Protein AF-A0A975HMM5-F1 (afdb_monomer)

Secondary structure (DSSP, 8-state):
------------------------HHHHHHHHHHHHHHHHHHHHHHHHHHHHHHHHHHHHHHHHHHHHHHHHHHHHHHHHHHHHHHHHHHHHHHHHHHHHHHHHHHHHHHHHHHHHTT----SSHHHHHHHHHHHHHHHHHHHS-B-EEEEEE-TTS-EEEEEEEE-SS-EEEEETTEEEEEEEETTEEEEEEEPPHHHHGGGTT-SEEEEE--TTSTTHHHHHHHTTTS------------TT----EEEEE-B-----------

Solvent-accessible surface area (backbone atoms only — not comparable to full-atom values): 16152 Å² total; per-residue (Å²): 144,80,84,88,80,87,77,83,89,91,87,89,87,84,88,82,80,92,71,91,71,92,62,65,62,70,61,55,52,54,50,50,53,51,52,51,52,51,51,52,52,52,49,52,52,52,54,50,50,52,51,51,50,52,51,53,50,51,52,52,51,53,53,51,51,52,51,50,50,54,51,49,54,53,50,52,52,52,48,50,54,51,50,51,50,52,52,52,49,55,50,51,53,51,50,52,51,52,52,51,51,50,52,52,49,52,54,50,51,52,56,49,51,32,58,76,70,68,47,93,54,62,96,46,68,68,52,37,52,54,54,48,52,53,52,53,51,52,53,54,46,68,71,51,30,50,66,41,83,43,67,28,28,41,81,86,69,49,78,43,83,26,33,36,34,63,68,78,96,49,34,34,34,39,47,99,81,44,28,26,41,36,47,82,53,96,94,38,37,32,47,76,43,77,47,54,75,79,66,21,52,44,68,73,76,48,56,57,29,77,49,80,52,51,85,89,46,71,63,51,64,65,53,55,66,72,51,77,84,64,82,81,88,85,77,98,77,90,86,83,88,71,100,76,76,72,77,44,75,44,79,43,59,40,56,72,83,82,80,79,78,80,79,80,85,128

Structure (mmCIF, N/CA/C/O backbone):
data_AF-A0A975HMM5-F1
#
_entry.id   AF-A0A975HMM5-F1
#
loop_
_atom_site.group_PDB
_atom_site.id
_atom_site.type_symbol
_atom_site.label_atom_id
_atom_site.label_alt_id
_atom_site.label_comp_id
_atom_site.label_asym_id
_atom_site.label_entity_id
_atom_site.label_seq_id
_atom_site.pdbx_PDB_ins_code
_atom_site.Cartn_x
_atom_site.Cartn_y
_atom_site.Cartn_z
_atom_site.occupancy
_atom_site.B_iso_or_equiv
_atom_site.auth_seq_id
_atom_site.auth_comp_id
_atom_site.auth_asym_id
_atom_site.auth_atom_id
_atom_site.pdbx_PDB_model_num
ATOM 1 N N . MET A 1 1 ? -13.437 17.498 54.534 1.00 43.22 1 MET A N 1
ATOM 2 C CA . MET A 1 1 ? -13.457 18.215 55.828 1.00 43.22 1 MET A CA 1
ATOM 3 C C . MET A 1 1 ? -14.899 18.555 56.173 1.00 43.22 1 MET A C 1
ATOM 5 O O . MET A 1 1 ? -15.430 19.506 55.623 1.00 43.22 1 MET A O 1
ATOM 9 N N . VAL A 1 2 ? -15.540 17.765 57.035 1.00 33.84 2 VAL A N 1
ATOM 10 C CA . VAL A 1 2 ? -16.830 18.103 57.657 1.00 33.84 2 VAL A CA 1
ATOM 11 C C . VAL A 1 2 ? -16.694 17.734 59.133 1.00 33.84 2 VAL A C 1
ATOM 13 O O . VAL A 1 2 ? -16.329 16.608 59.459 1.00 33.84 2 VAL A O 1
ATOM 16 N N . LYS A 1 3 ? -16.849 18.737 60.002 1.00 35.97 3 LYS A N 1
ATOM 17 C CA . LYS A 1 3 ? -16.630 18.672 61.451 1.00 35.97 3 LYS A CA 1
ATOM 18 C C . LYS A 1 3 ? -17.749 17.863 62.119 1.00 35.97 3 LYS A C 1
ATOM 20 O O . LYS A 1 3 ? -18.913 18.225 61.981 1.00 35.97 3 LYS A O 1
ATOM 25 N N . LEU A 1 4 ? -17.393 16.828 62.885 1.00 34.94 4 LEU A N 1
ATOM 26 C CA . LEU A 1 4 ? -18.257 16.280 63.934 1.00 34.94 4 LEU A CA 1
ATOM 27 C C . LEU A 1 4 ? -18.300 17.288 65.090 1.00 34.94 4 LEU A C 1
ATOM 29 O O . LEU A 1 4 ? -17.267 17.595 65.680 1.00 34.94 4 LEU A O 1
ATOM 33 N N . SER A 1 5 ? -19.489 17.789 65.412 1.00 37.59 5 SER A N 1
ATOM 34 C CA . SER A 1 5 ? -19.758 18.541 66.636 1.00 37.59 5 SER A CA 1
ATOM 35 C C . SER A 1 5 ? -20.668 17.673 67.504 1.00 37.59 5 SER A C 1
ATOM 37 O O . SER A 1 5 ? -21.849 17.514 67.210 1.00 37.59 5 SER A O 1
ATOM 39 N N . PHE A 1 6 ? -20.083 17.031 68.516 1.00 38.97 6 PHE A N 1
ATOM 40 C CA . PHE A 1 6 ? -20.812 16.365 69.593 1.00 38.97 6 PHE A CA 1
ATOM 41 C C . PHE A 1 6 ? -21.098 17.413 70.670 1.00 38.97 6 PHE A C 1
ATOM 43 O O . PHE A 1 6 ? -20.168 17.942 71.274 1.00 38.97 6 PHE A O 1
ATOM 50 N N . ALA A 1 7 ? -22.375 17.701 70.907 1.00 36.97 7 ALA A N 1
ATOM 51 C CA . ALA A 1 7 ? -22.832 18.468 72.055 1.00 36.97 7 ALA A CA 1
ATOM 52 C C . ALA A 1 7 ? -23.503 17.509 73.054 1.00 36.97 7 ALA A C 1
ATOM 54 O O . ALA A 1 7 ? -24.629 17.068 72.845 1.00 36.97 7 ALA A O 1
ATOM 55 N N . LEU A 1 8 ? -22.784 17.182 74.132 1.00 40.56 8 LEU A N 1
ATOM 56 C CA . LEU A 1 8 ? -23.378 17.063 75.471 1.00 40.56 8 LEU A CA 1
ATOM 57 C C . LEU A 1 8 ? -23.790 18.488 75.892 1.00 40.56 8 LEU A C 1
ATOM 59 O O . LEU A 1 8 ? -23.028 19.408 75.581 1.00 40.56 8 LEU A O 1
ATOM 63 N N . PRO A 1 9 ? -24.915 18.719 76.598 1.00 50.16 9 PRO A N 1
ATOM 64 C CA . PRO A 1 9 ? -25.110 18.162 77.941 1.00 50.16 9 PRO A CA 1
ATOM 65 C C . PRO A 1 9 ? -26.585 17.862 78.293 1.00 50.16 9 PRO A C 1
ATOM 67 O O . PRO A 1 9 ? -27.492 18.192 77.545 1.00 50.16 9 PRO A O 1
ATOM 70 N N . VAL A 1 10 ? -26.814 17.233 79.448 1.00 38.97 10 VAL A N 1
ATOM 71 C CA . VAL A 1 10 ? -27.840 17.551 80.471 1.00 38.97 10 VAL A CA 1
ATOM 72 C C . VAL A 1 10 ? -27.977 16.298 81.332 1.00 38.97 10 VAL A C 1
ATOM 74 O O . VAL A 1 10 ? -28.707 15.362 81.025 1.00 38.97 10 VAL A O 1
ATOM 77 N N . LEU A 1 11 ? -27.216 16.273 82.420 1.00 41.81 11 LEU A N 1
ATOM 78 C CA . LEU A 1 11 ? -27.423 15.360 83.531 1.00 41.81 11 LEU A CA 1
ATOM 79 C C . LEU A 1 11 ? -27.090 16.162 84.779 1.00 41.81 11 LEU A C 1
ATOM 81 O O . LEU A 1 11 ? -25.918 16.419 85.024 1.00 41.81 11 LEU A O 1
ATOM 85 N N . LEU A 1 12 ? -28.127 16.638 85.474 1.00 44.34 12 LEU A N 1
ATOM 86 C CA . LEU A 1 12 ? -28.151 16.986 86.900 1.00 44.34 12 LEU A CA 1
ATOM 87 C C . LEU A 1 12 ? -29.467 17.703 87.221 1.00 44.34 12 LEU A C 1
ATOM 89 O O . LEU A 1 12 ? -29.625 18.869 86.876 1.00 44.34 12 LEU A O 1
ATOM 93 N N . ALA A 1 13 ? -30.382 16.983 87.875 1.00 40.62 13 ALA A N 1
ATOM 94 C CA . ALA A 1 13 ? -31.247 17.448 88.968 1.00 40.62 13 ALA A CA 1
ATOM 95 C C . ALA A 1 13 ? -32.521 16.594 89.025 1.00 40.62 13 ALA A C 1
ATOM 97 O O . ALA A 1 13 ? -33.467 16.854 88.292 1.00 40.62 13 ALA A O 1
ATOM 98 N N . PHE A 1 14 ? -32.554 15.611 89.926 1.00 41.66 14 PHE A N 1
ATOM 99 C CA . PHE A 1 14 ? -33.716 15.423 90.798 1.00 41.66 14 PHE A CA 1
ATOM 100 C C . PHE A 1 14 ? -33.325 14.523 91.977 1.00 41.66 14 PHE A C 1
ATOM 102 O O . PHE A 1 14 ? -33.371 13.298 91.900 1.00 41.66 14 PHE A O 1
ATOM 109 N N . SER A 1 15 ? -32.881 15.146 93.070 1.00 43.94 15 SER A N 1
ATOM 110 C CA . SER A 1 15 ? -33.066 14.576 94.401 1.00 43.94 15 SER A CA 1
ATOM 111 C C . SER A 1 15 ? -34.421 15.067 94.906 1.00 43.94 15 SER A C 1
ATOM 113 O O . SER A 1 15 ? -34.722 16.257 94.829 1.00 43.94 15 SER A O 1
ATOM 115 N N . GLY A 1 16 ? -35.259 14.157 95.394 1.00 46.44 16 GLY A N 1
ATOM 116 C CA . GLY A 1 16 ? -36.519 14.545 96.013 1.00 46.44 16 GLY A CA 1
ATOM 117 C C . GLY A 1 16 ? -37.545 13.426 96.078 1.00 46.44 16 GLY A C 1
ATOM 118 O O . GLY A 1 16 ? -38.112 13.050 95.061 1.00 46.44 16 GLY A O 1
ATOM 119 N N . VAL A 1 17 ? -37.842 13.028 97.318 1.00 46.06 17 VAL A N 1
ATOM 120 C CA . VAL A 1 17 ? -39.051 12.324 97.780 1.00 46.06 17 VAL A CA 1
ATOM 121 C C . VAL A 1 17 ? -39.044 10.794 97.631 1.00 46.06 17 VAL A C 1
ATOM 123 O O . VAL A 1 17 ? -39.614 10.220 96.711 1.00 46.06 17 VAL A O 1
ATOM 126 N N . PHE A 1 18 ? -38.489 10.121 98.648 1.00 46.44 18 PHE A N 1
ATOM 127 C CA . PHE A 1 18 ? -38.961 8.796 99.059 1.00 46.44 18 PHE A CA 1
ATOM 128 C C . PHE A 1 18 ? -40.245 8.986 99.875 1.00 46.44 18 PHE A C 1
ATOM 130 O O . PHE A 1 18 ? -40.199 9.185 101.087 1.00 46.44 18 PHE A O 1
ATOM 137 N N . ALA A 1 19 ? -41.390 8.972 99.195 1.00 43.09 19 ALA A N 1
ATOM 138 C CA . ALA A 1 19 ? -42.670 8.693 99.826 1.00 43.09 19 ALA A CA 1
ATOM 139 C C . ALA A 1 19 ? -42.925 7.192 99.673 1.00 43.09 19 ALA A C 1
ATOM 141 O O . ALA A 1 19 ? -42.920 6.659 98.564 1.00 43.09 19 ALA A O 1
ATOM 142 N N . SER A 1 20 ? -43.095 6.516 100.804 1.00 44.78 20 SER A N 1
ATOM 143 C CA . SER A 1 20 ? -43.536 5.131 100.912 1.00 44.78 20 SER A CA 1
ATOM 144 C C . SER A 1 20 ? -44.854 4.944 100.161 1.00 44.78 20 SER A C 1
ATOM 146 O O . SER A 1 20 ? -45.914 5.357 100.631 1.00 44.78 20 SER A O 1
ATOM 148 N N . LEU A 1 21 ? -44.770 4.331 98.985 1.00 45.97 21 LEU A N 1
ATOM 149 C CA . LEU A 1 21 ? -45.899 3.704 98.328 1.00 45.97 21 LEU A CA 1
ATOM 150 C C . LEU A 1 21 ? -45.854 2.227 98.724 1.00 45.97 21 LEU A C 1
ATOM 152 O O . LEU A 1 21 ? -44.987 1.493 98.251 1.00 45.97 21 LEU A O 1
ATOM 156 N N . ASP A 1 22 ? -46.791 1.794 99.567 1.00 48.56 22 ASP A N 1
ATOM 157 C CA . ASP A 1 22 ? -47.212 0.393 99.587 1.00 48.56 22 ASP A CA 1
ATOM 158 C C . ASP A 1 22 ? -47.890 0.110 98.243 1.00 48.56 22 ASP A C 1
ATOM 160 O O . ASP A 1 22 ? -49.105 0.203 98.063 1.00 48.56 22 ASP A O 1
ATOM 164 N N . VAL A 1 23 ? -47.051 -0.140 97.242 1.00 52.34 23 VAL A N 1
ATOM 165 C CA . VAL A 1 23 ? -47.458 -0.655 95.947 1.00 52.34 23 VAL A CA 1
ATOM 166 C C . VAL A 1 23 ? -47.652 -2.149 96.125 1.00 52.34 23 VAL A C 1
ATOM 168 O O . VAL A 1 23 ? -46.771 -2.837 96.634 1.00 52.34 23 VAL A O 1
ATOM 171 N N . ASN A 1 24 ? -48.792 -2.666 95.673 1.00 55.88 24 ASN A N 1
ATOM 172 C CA . ASN A 1 24 ? -49.001 -4.093 95.446 1.00 55.88 24 ASN A CA 1
ATOM 173 C C . ASN A 1 24 ? -47.864 -4.632 94.550 1.00 55.88 24 ASN A C 1
ATOM 175 O O . ASN A 1 24 ? -47.980 -4.597 93.321 1.00 55.88 24 ASN A O 1
ATOM 179 N N . ALA A 1 25 ? -46.771 -5.111 95.154 1.00 56.62 25 ALA A N 1
ATOM 180 C CA . ALA A 1 25 ? -45.535 -5.510 94.472 1.00 56.62 25 ALA A CA 1
ATOM 181 C C . ALA A 1 25 ? -45.785 -6.568 93.383 1.00 56.62 25 ALA A C 1
ATOM 183 O O . ALA A 1 25 ? -45.185 -6.523 92.310 1.00 56.62 25 ALA A O 1
ATOM 184 N N . ALA A 1 26 ? -46.776 -7.435 93.608 1.00 61.97 26 ALA A N 1
ATOM 185 C CA . ALA A 1 26 ? -47.223 -8.438 92.647 1.00 61.97 26 ALA A CA 1
ATOM 186 C C . ALA A 1 26 ? -47.834 -7.831 91.365 1.00 61.97 26 ALA A C 1
ATOM 188 O O . ALA A 1 26 ? -47.622 -8.341 90.269 1.00 61.97 26 ALA A O 1
ATOM 189 N N . SER A 1 27 ? -48.567 -6.714 91.462 1.00 66.50 27 SER A N 1
ATOM 190 C CA . SER A 1 27 ? -49.206 -6.083 90.292 1.00 66.50 27 SER A CA 1
ATOM 191 C C . SER A 1 27 ? -48.201 -5.362 89.387 1.00 66.50 27 SER A C 1
ATOM 193 O O . SER A 1 27 ? -48.333 -5.378 88.161 1.00 66.50 27 SER A O 1
ATOM 195 N N . THR A 1 28 ? -47.157 -4.781 89.982 1.00 75.25 28 THR A N 1
ATOM 196 C CA . THR A 1 28 ? -46.069 -4.121 89.255 1.00 75.25 28 THR A CA 1
ATOM 197 C C . THR A 1 28 ? -45.135 -5.109 88.571 1.00 75.25 28 THR A C 1
ATOM 199 O O . THR A 1 28 ? -44.732 -4.864 87.436 1.00 75.25 28 THR A O 1
ATOM 202 N N . GLU A 1 29 ? -44.844 -6.250 89.202 1.00 79.50 29 GLU A N 1
ATOM 203 C CA . GLU A 1 29 ? -44.059 -7.322 88.579 1.00 79.50 29 GLU A CA 1
ATOM 204 C C . GLU A 1 29 ? -44.772 -7.910 87.355 1.00 79.50 29 GLU A C 1
ATOM 206 O O . GLU A 1 29 ? -44.166 -8.033 86.288 1.00 79.50 29 GLU A O 1
ATOM 211 N N . GLN A 1 30 ? -46.077 -8.189 87.455 1.00 83.38 30 GLN A N 1
ATOM 212 C CA . GLN A 1 30 ? -46.863 -8.672 86.314 1.00 83.38 30 GLN A CA 1
ATOM 213 C C . GLN A 1 30 ? -46.898 -7.661 85.152 1.00 83.38 30 GLN A C 1
ATOM 215 O O . GLN A 1 30 ? -46.826 -8.056 83.986 1.00 83.38 30 GLN A O 1
ATOM 220 N N . SER A 1 31 ? -46.995 -6.359 85.450 1.00 85.12 31 SER A N 1
ATOM 221 C CA . SER A 1 31 ? -46.960 -5.298 84.433 1.00 85.12 31 SER A CA 1
ATOM 222 C C . SER A 1 31 ? -45.611 -5.246 83.712 1.00 85.12 31 SER A C 1
ATOM 224 O O . SER A 1 31 ? -45.575 -5.198 82.484 1.00 85.12 31 SER A O 1
ATOM 226 N N . LEU A 1 32 ? -44.505 -5.331 84.458 1.00 88.25 32 LEU A N 1
ATOM 227 C CA . LEU A 1 32 ? -43.146 -5.365 83.908 1.00 88.25 32 LEU A CA 1
ATOM 228 C C . LEU A 1 32 ? -42.920 -6.578 82.999 1.00 88.25 32 LEU A C 1
ATOM 230 O O . LEU A 1 32 ? -42.372 -6.434 81.907 1.00 88.25 32 LEU A O 1
ATOM 234 N N . ILE A 1 33 ? -43.381 -7.765 83.403 1.00 90.69 33 ILE A N 1
ATOM 235 C CA . ILE A 1 33 ? -43.284 -8.980 82.577 1.00 90.69 33 ILE A CA 1
ATOM 236 C C . ILE A 1 33 ? -44.075 -8.816 81.272 1.00 90.69 33 ILE A C 1
ATOM 238 O O . ILE A 1 33 ? -43.577 -9.171 80.200 1.00 90.69 33 ILE A O 1
ATOM 242 N N . ASN A 1 34 ? -45.274 -8.233 81.334 1.00 90.38 34 ASN A N 1
ATOM 243 C CA . ASN A 1 34 ? -46.084 -7.960 80.146 1.00 90.38 34 ASN A CA 1
ATOM 244 C C . ASN A 1 34 ? -45.422 -6.944 79.201 1.00 90.38 34 ASN A C 1
ATOM 246 O O . ASN A 1 34 ? -45.463 -7.128 77.982 1.00 90.38 34 ASN A O 1
ATOM 250 N N . ASP A 1 35 ? -44.781 -5.902 79.728 1.00 91.56 35 ASP A N 1
ATOM 251 C CA . ASP A 1 35 ? -44.057 -4.917 78.917 1.00 91.56 35 ASP A CA 1
ATOM 252 C C . ASP A 1 35 ? -42.794 -5.514 78.279 1.00 91.56 35 ASP A C 1
ATOM 254 O O . ASP A 1 35 ? -42.488 -5.247 77.110 1.00 91.56 35 ASP A O 1
ATOM 258 N N . ILE A 1 36 ? -42.097 -6.405 78.991 1.00 91.69 36 ILE A N 1
ATOM 259 C CA . ILE A 1 36 ? -40.983 -7.186 78.435 1.00 91.69 36 ILE A CA 1
ATOM 260 C C . ILE A 1 36 ? -41.482 -8.083 77.294 1.00 91.69 36 ILE A C 1
ATOM 262 O O . ILE A 1 36 ? -40.887 -8.096 76.218 1.00 91.69 36 ILE A O 1
ATOM 266 N N . GLN A 1 37 ? -42.600 -8.790 77.465 1.00 93.19 37 GLN A N 1
ATOM 267 C CA . GLN A 1 37 ? -43.153 -9.632 76.398 1.00 93.19 37 GLN A CA 1
ATOM 268 C C . GLN A 1 37 ? -43.604 -8.812 75.182 1.00 93.19 37 GLN A C 1
ATOM 270 O O . GLN A 1 37 ? -43.292 -9.171 74.044 1.00 93.19 37 GLN A O 1
ATOM 275 N N . LYS A 1 38 ? -44.283 -7.679 75.396 1.00 94.31 38 LYS A N 1
ATOM 276 C CA . LYS A 1 38 ? -44.688 -6.772 74.310 1.00 94.31 38 LYS A CA 1
ATOM 277 C C . LYS A 1 38 ? -43.486 -6.197 73.566 1.00 94.31 38 LYS A C 1
ATOM 279 O O . LYS A 1 38 ? -43.494 -6.167 72.336 1.00 94.31 38 LYS A O 1
ATOM 284 N N . SER A 1 39 ? -42.447 -5.767 74.279 1.00 94.00 39 SER A N 1
ATOM 285 C CA . SER A 1 39 ? -41.227 -5.239 73.656 1.00 94.00 39 SER A CA 1
ATOM 286 C C . SER A 1 39 ? -40.458 -6.316 72.885 1.00 94.00 39 SER A C 1
ATOM 288 O O . SER A 1 39 ? -39.991 -6.045 71.778 1.00 94.00 39 SER A O 1
ATOM 290 N N . GLN A 1 40 ? -40.410 -7.556 73.381 1.00 95.19 40 GLN A N 1
ATOM 291 C CA . GLN A 1 40 ? -39.843 -8.696 72.650 1.00 95.19 40 GLN A CA 1
ATOM 292 C C . GLN A 1 40 ? -40.616 -9.001 71.360 1.00 95.19 40 GLN A C 1
ATOM 294 O O . GLN A 1 40 ? -40.005 -9.189 70.306 1.00 95.19 40 GLN A O 1
ATOM 299 N N . GLN A 1 41 ? -41.950 -9.001 71.407 1.00 94.94 41 GLN A N 1
ATOM 300 C CA . GLN A 1 41 ? -42.786 -9.205 70.218 1.00 94.94 41 GLN A CA 1
ATOM 301 C C . GLN A 1 41 ? -42.629 -8.066 69.201 1.00 94.94 41 GLN A C 1
ATOM 303 O O . GLN A 1 41 ? -42.501 -8.320 68.000 1.00 94.94 41 GLN A O 1
ATOM 308 N N . ALA A 1 42 ? -42.588 -6.815 69.666 1.00 94.69 42 ALA A N 1
ATOM 309 C CA . ALA A 1 42 ? -42.350 -5.656 68.812 1.00 94.69 42 ALA A CA 1
ATOM 310 C C . ALA A 1 42 ? -40.968 -5.728 68.142 1.00 94.69 42 ALA A C 1
ATOM 312 O O . ALA A 1 42 ? -40.858 -5.505 66.937 1.00 94.69 42 ALA A O 1
ATOM 313 N N . LEU A 1 43 ? -39.925 -6.113 68.886 1.00 95.88 43 LEU A N 1
ATOM 314 C CA . LEU A 1 43 ? -38.584 -6.320 68.342 1.00 95.88 43 LEU A CA 1
ATOM 315 C C . LEU A 1 43 ? -38.573 -7.428 67.280 1.00 95.88 43 LEU A C 1
ATOM 317 O O . LEU A 1 43 ? -38.026 -7.228 66.194 1.00 95.88 43 LEU A O 1
ATOM 321 N N . ALA A 1 44 ? -39.206 -8.573 67.548 1.00 95.31 44 ALA A N 1
ATOM 322 C CA . ALA A 1 44 ? -39.297 -9.675 66.590 1.00 95.31 44 ALA A CA 1
ATOM 323 C C . ALA A 1 44 ? -39.958 -9.222 65.276 1.00 95.31 44 ALA A C 1
ATOM 325 O O . ALA A 1 44 ? -39.392 -9.421 64.200 1.00 95.31 44 ALA A O 1
ATOM 326 N N . LYS A 1 45 ? -41.083 -8.503 65.360 1.00 96.69 45 LYS A N 1
ATOM 327 C CA . LYS A 1 45 ? -41.787 -7.970 64.186 1.00 96.69 45 LYS A CA 1
ATOM 328 C C . LYS A 1 45 ? -40.929 -6.984 63.387 1.00 96.69 45 LYS A C 1
ATOM 330 O O . LYS A 1 45 ? -40.813 -7.121 62.170 1.00 96.69 45 LYS A O 1
ATOM 335 N N . THR A 1 46 ? -40.286 -6.028 64.056 1.00 95.81 46 THR A N 1
ATOM 336 C CA . THR A 1 46 ? -39.425 -5.037 63.390 1.00 95.81 46 THR A CA 1
ATOM 337 C C . THR A 1 46 ? -38.203 -5.702 62.757 1.00 95.81 46 THR A C 1
ATOM 339 O O . THR A 1 46 ? -37.836 -5.383 61.629 1.00 95.81 46 THR A O 1
ATOM 342 N N . THR A 1 47 ? -37.583 -6.678 63.429 1.00 95.31 47 THR A N 1
ATOM 343 C CA . THR A 1 47 ? -36.442 -7.412 62.854 1.00 95.31 47 THR A CA 1
ATOM 344 C C . THR A 1 47 ? -36.836 -8.231 61.627 1.00 95.31 47 THR A C 1
ATOM 346 O O . THR A 1 47 ? -36.058 -8.307 60.675 1.00 95.31 47 THR A O 1
ATOM 349 N N . GLU A 1 48 ? -38.036 -8.809 61.599 1.00 96.75 48 GLU A N 1
ATOM 350 C CA . GLU A 1 48 ? -38.548 -9.524 60.432 1.00 96.75 48 GLU A CA 1
ATOM 351 C C . GLU A 1 48 ? -38.854 -8.581 59.262 1.00 96.75 48 GLU A C 1
ATOM 353 O O . GLU A 1 48 ? -38.439 -8.860 58.134 1.00 96.75 48 GLU A O 1
ATOM 358 N N . GLN A 1 49 ? -39.467 -7.425 59.533 1.00 96.50 49 GLN A N 1
ATOM 359 C CA . GLN A 1 49 ? -39.681 -6.370 58.535 1.00 96.50 49 GLN A CA 1
ATOM 360 C C . GLN A 1 49 ? -38.354 -5.882 57.942 1.00 96.50 49 GLN A C 1
ATOM 362 O O . GLN A 1 49 ? -38.174 -5.918 56.724 1.00 96.50 49 GLN A O 1
ATOM 367 N N . ILE A 1 50 ? -37.370 -5.561 58.789 1.00 96.38 50 ILE A N 1
ATOM 368 C CA . ILE A 1 50 ? -36.024 -5.161 58.352 1.00 96.38 50 ILE A CA 1
ATOM 369 C C . ILE A 1 50 ? -35.375 -6.264 57.505 1.00 96.38 50 ILE A C 1
ATOM 371 O O . ILE A 1 50 ? -34.723 -5.981 56.497 1.00 96.38 50 ILE A O 1
ATOM 375 N N . ARG A 1 51 ? -35.531 -7.542 57.876 1.00 95.94 51 ARG A N 1
ATOM 376 C CA . ARG A 1 51 ? -35.009 -8.666 57.080 1.00 95.94 51 ARG A CA 1
ATOM 377 C C . ARG A 1 51 ? -35.6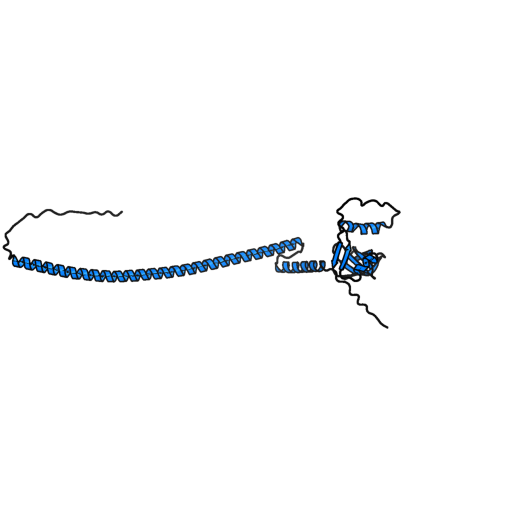85 -8.753 55.710 1.00 95.94 51 ARG A C 1
ATOM 379 O O . ARG A 1 51 ? -34.991 -9.013 54.726 1.00 95.94 51 ARG A O 1
ATOM 386 N N . ALA A 1 52 ? -36.998 -8.547 55.627 1.00 96.50 52 ALA A N 1
ATOM 387 C CA . ALA A 1 52 ? -37.737 -8.562 54.367 1.00 96.50 52 ALA A CA 1
ATOM 388 C C . ALA A 1 52 ? -37.312 -7.407 53.444 1.00 96.50 52 ALA A C 1
ATOM 390 O O . ALA A 1 52 ? -36.986 -7.649 52.278 1.00 96.50 52 ALA A O 1
ATOM 391 N N . GLU A 1 53 ? -37.213 -6.190 53.979 1.00 96.38 53 GLU A N 1
ATOM 392 C CA . GLU A 1 53 ? -36.743 -5.005 53.251 1.00 96.38 53 GLU A CA 1
ATOM 393 C C . GLU A 1 53 ? -35.309 -5.187 52.746 1.00 96.38 53 GLU A C 1
ATOM 395 O O . GLU A 1 53 ? -35.033 -4.976 51.564 1.00 96.38 53 GLU A O 1
ATOM 400 N N . ARG A 1 54 ? -34.397 -5.684 53.595 1.00 96.12 54 ARG A N 1
ATOM 401 C CA . ARG A 1 54 ? -33.013 -5.988 53.189 1.00 96.12 54 ARG A CA 1
ATOM 402 C C . ARG A 1 54 ? -32.953 -6.999 52.048 1.00 96.12 54 ARG A C 1
ATOM 404 O O . ARG A 1 54 ? -32.144 -6.838 51.137 1.00 96.12 54 ARG A O 1
ATOM 411 N N . ARG A 1 55 ? -33.808 -8.028 52.060 1.00 96.50 55 ARG A N 1
ATOM 412 C CA . ARG A 1 55 ? -33.885 -9.005 50.959 1.00 96.50 55 ARG A CA 1
ATOM 413 C C . ARG A 1 55 ? -34.407 -8.370 49.673 1.00 96.50 55 ARG A C 1
ATOM 415 O O . ARG A 1 55 ? -33.873 -8.665 48.606 1.00 96.50 55 ARG A O 1
ATOM 422 N N . GLN A 1 56 ? -35.432 -7.521 49.750 1.00 97.12 56 GLN A N 1
ATOM 423 C CA . GLN A 1 56 ? -35.966 -6.821 48.576 1.00 97.12 56 GLN A CA 1
ATOM 424 C C . GLN A 1 56 ? -34.935 -5.859 47.977 1.00 97.12 56 GLN A C 1
ATOM 426 O O . GLN A 1 56 ? -34.679 -5.918 46.774 1.00 97.12 56 GLN A O 1
ATOM 431 N N . LEU A 1 57 ? -34.276 -5.054 48.814 1.00 97.50 57 LEU A N 1
ATOM 432 C CA . LEU A 1 57 ? -33.192 -4.164 48.397 1.00 97.50 57 LEU A CA 1
ATOM 433 C C . LEU A 1 57 ? -32.019 -4.943 47.795 1.00 97.50 57 LEU A C 1
ATOM 435 O O . LEU A 1 57 ? -31.520 -4.566 46.739 1.00 97.50 57 LEU A O 1
ATOM 439 N N . GLY A 1 58 ? -31.625 -6.066 48.402 1.00 97.19 58 GLY A N 1
ATOM 440 C CA . GLY A 1 58 ? -30.579 -6.937 47.863 1.00 97.19 58 GLY A CA 1
ATOM 441 C C . GLY A 1 58 ? -30.914 -7.474 46.468 1.00 97.19 58 GLY A C 1
ATOM 442 O O . GLY A 1 58 ? -30.071 -7.440 45.574 1.00 97.19 58 GLY A O 1
ATOM 443 N N . LYS A 1 59 ? -32.166 -7.898 46.241 1.00 97.44 59 LYS A N 1
ATOM 444 C CA . LYS A 1 59 ? -32.636 -8.327 44.911 1.00 97.44 59 LYS A CA 1
ATOM 445 C C . LYS A 1 59 ? -32.630 -7.181 43.898 1.00 97.44 59 LYS A C 1
ATOM 447 O O . LYS A 1 59 ? -32.222 -7.389 42.757 1.00 97.44 59 LYS A O 1
ATOM 452 N N . ALA A 1 60 ? -33.073 -5.990 44.299 1.00 97.19 60 ALA A N 1
ATOM 453 C CA . ALA A 1 60 ? -33.082 -4.815 43.431 1.00 97.19 60 ALA A CA 1
ATOM 454 C C . ALA A 1 60 ? -31.657 -4.399 43.033 1.00 97.19 60 ALA A C 1
ATOM 456 O O . ALA A 1 60 ? -31.394 -4.187 41.850 1.00 97.19 60 ALA A O 1
ATOM 457 N N . LEU A 1 61 ? -30.729 -4.373 43.995 1.00 97.69 61 LEU A N 1
ATOM 458 C CA . LEU A 1 61 ? -29.313 -4.095 43.749 1.00 97.69 61 LEU A CA 1
ATOM 459 C C . LEU A 1 61 ? -28.693 -5.116 42.799 1.00 97.69 61 LEU A C 1
ATOM 461 O O . LEU A 1 61 ? -28.050 -4.716 41.835 1.00 97.69 61 LEU A O 1
ATOM 465 N N . PHE A 1 62 ? -28.933 -6.411 43.020 1.00 97.19 62 PHE A N 1
ATOM 466 C CA . PHE A 1 62 ? -28.418 -7.462 42.142 1.00 97.19 62 PHE A CA 1
ATOM 467 C C . PHE A 1 62 ? -28.957 -7.344 40.707 1.00 97.19 62 PHE A C 1
ATOM 469 O O . PHE A 1 62 ? -28.212 -7.462 39.735 1.00 97.19 62 PHE A O 1
ATOM 476 N N . LYS A 1 63 ? -30.255 -7.055 40.550 1.00 97.62 63 LYS A N 1
ATOM 477 C CA . LYS A 1 63 ? -30.857 -6.847 39.227 1.00 97.62 63 LYS A CA 1
ATOM 478 C C . LYS A 1 63 ? -30.251 -5.631 38.524 1.00 97.62 63 LYS A C 1
ATOM 480 O O . LYS A 1 63 ? -29.955 -5.697 37.333 1.00 97.62 63 LYS A O 1
ATOM 485 N N . GLN A 1 64 ? -30.044 -4.537 39.255 1.00 97.44 64 GLN A N 1
ATOM 486 C CA . GLN A 1 64 ? -29.455 -3.324 38.698 1.00 97.44 64 GLN A CA 1
ATOM 487 C C . GLN A 1 64 ? -27.977 -3.518 38.351 1.00 97.44 64 GLN A C 1
ATOM 489 O O . GLN A 1 64 ? -27.544 -3.058 37.298 1.00 97.44 64 GLN A O 1
ATOM 494 N N . SER A 1 65 ? -27.208 -4.236 39.175 1.00 95.88 65 SER A N 1
ATOM 495 C CA . SER A 1 65 ? -25.809 -4.541 38.868 1.00 95.88 65 SER A CA 1
ATOM 496 C C . SER A 1 65 ? -25.694 -5.409 37.616 1.00 95.88 65 SER A C 1
ATOM 498 O O . SER A 1 65 ? -24.859 -5.130 36.763 1.00 95.88 65 SER A O 1
ATOM 500 N N . GLN A 1 66 ? -26.576 -6.400 37.450 1.00 97.75 66 GLN A N 1
ATOM 501 C CA . GLN A 1 66 ? -26.624 -7.213 36.234 1.00 97.75 66 GLN A CA 1
ATOM 502 C C . GLN A 1 66 ? -27.014 -6.384 34.999 1.00 97.75 66 GLN A C 1
ATOM 504 O O . GLN A 1 66 ? -26.450 -6.573 33.924 1.00 97.75 66 GLN A O 1
ATOM 509 N N . ALA A 1 67 ? -27.955 -5.445 35.142 1.00 97.19 67 ALA A N 1
ATOM 510 C CA . ALA A 1 67 ? -28.336 -4.547 34.054 1.00 97.19 67 ALA A CA 1
ATOM 511 C C . ALA A 1 67 ? -27.178 -3.629 33.634 1.00 97.19 67 ALA A C 1
ATOM 513 O O . ALA A 1 67 ? -26.938 -3.457 32.441 1.00 97.19 67 ALA A O 1
ATOM 514 N N . VAL A 1 68 ? -26.435 -3.080 34.601 1.00 97.88 68 VAL A N 1
ATOM 515 C CA . VAL A 1 68 ? -25.233 -2.276 34.336 1.00 97.88 68 VAL A CA 1
ATOM 516 C C . VAL A 1 68 ? -24.166 -3.109 33.636 1.00 97.88 68 VAL A C 1
ATOM 518 O O . VAL A 1 68 ? -23.580 -2.633 32.668 1.00 97.88 68 VAL A O 1
ATOM 521 N N . GLU A 1 69 ? -23.937 -4.345 34.075 1.00 97.69 69 GLU A N 1
ATOM 522 C CA . GLU A 1 69 ? -22.946 -5.217 33.442 1.00 97.69 69 GLU A CA 1
ATOM 523 C C . GLU A 1 69 ? -23.316 -5.525 31.989 1.00 97.69 69 GLU A C 1
ATOM 525 O O . GLU A 1 69 ? -22.505 -5.336 31.086 1.00 97.69 69 GLU A O 1
ATOM 530 N N . LYS A 1 70 ? -24.588 -5.844 31.728 1.00 97.38 70 LYS A N 1
ATOM 531 C CA . LYS A 1 70 ? -25.083 -6.048 30.362 1.00 97.38 70 LYS A CA 1
ATOM 532 C C . LYS A 1 70 ? -24.912 -4.803 29.485 1.00 97.38 70 LYS A C 1
ATOM 534 O O . LYS A 1 70 ? -24.540 -4.913 28.319 1.00 97.38 70 LYS A O 1
ATOM 539 N N . LEU A 1 71 ? -25.180 -3.613 30.026 1.00 97.44 71 LEU A N 1
ATOM 540 C CA . LEU A 1 71 ? -24.972 -2.355 29.302 1.00 97.44 71 LEU A CA 1
ATOM 541 C C . LEU A 1 71 ? -23.486 -2.108 29.004 1.00 97.44 71 LEU A C 1
ATOM 543 O O . LEU A 1 71 ? -23.156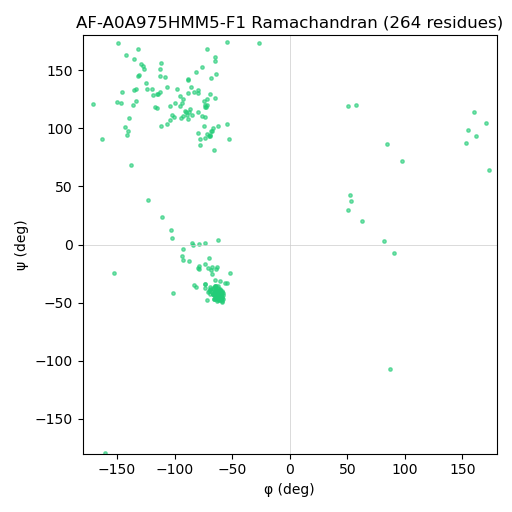 -1.620 27.925 1.00 97.44 71 LEU A O 1
ATOM 547 N N . ARG A 1 72 ? -22.584 -2.472 29.923 1.00 97.12 72 ARG A N 1
ATOM 548 C CA . ARG A 1 72 ? -21.132 -2.385 29.706 1.00 97.12 72 ARG A CA 1
ATOM 549 C C . ARG A 1 72 ? -20.660 -3.333 28.615 1.00 97.12 72 ARG A C 1
ATOM 551 O O . ARG A 1 72 ? -19.888 -2.913 27.758 1.00 97.12 72 ARG A O 1
ATOM 558 N N . GLU A 1 73 ? -21.149 -4.569 28.606 1.00 97.38 73 GLU A N 1
ATOM 559 C CA . GLU A 1 73 ? -20.854 -5.529 27.539 1.00 97.38 73 GLU A CA 1
ATOM 560 C C . GLU A 1 73 ? -21.309 -4.998 26.175 1.00 97.38 73 GLU A C 1
ATOM 562 O O . GLU A 1 73 ? -20.541 -5.009 25.214 1.00 97.38 73 GLU A O 1
ATOM 567 N N . GLN A 1 74 ? -22.529 -4.458 26.093 1.00 96.62 74 GLN A N 1
ATOM 568 C CA . GLN A 1 74 ? -23.052 -3.860 24.861 1.00 96.62 74 GLN A CA 1
ATOM 569 C C . GLN A 1 74 ? -22.215 -2.665 24.392 1.00 96.62 74 GLN A C 1
ATOM 571 O O . GLN A 1 74 ? -21.900 -2.568 23.206 1.00 96.62 74 GLN A O 1
ATOM 576 N N . ALA A 1 75 ? -21.815 -1.782 25.310 1.00 96.75 75 ALA A N 1
ATOM 577 C CA . ALA A 1 75 ? -20.952 -0.647 24.995 1.00 96.75 75 ALA A CA 1
ATOM 578 C C . ALA A 1 75 ? -19.567 -1.097 24.505 1.00 96.75 75 ALA A C 1
ATOM 580 O O . ALA A 1 75 ? -19.067 -0.561 23.519 1.00 96.75 75 ALA A O 1
ATOM 581 N N . ALA A 1 76 ? -18.976 -2.119 25.132 1.00 97.31 76 ALA A N 1
ATOM 582 C CA . ALA A 1 76 ? -17.693 -2.675 24.712 1.00 97.31 76 ALA A CA 1
ATOM 583 C C . ALA A 1 76 ? -17.764 -3.287 23.304 1.00 97.31 76 ALA A C 1
ATOM 585 O O . ALA A 1 76 ? -16.848 -3.101 22.505 1.00 97.31 76 ALA A O 1
ATOM 586 N N . VAL A 1 77 ? -18.857 -3.983 22.971 1.00 96.62 77 VAL A N 1
ATOM 587 C CA . VAL A 1 77 ? -19.081 -4.505 21.613 1.00 96.62 77 VAL A CA 1
ATOM 588 C C . VAL A 1 77 ? -19.246 -3.365 20.608 1.00 96.62 77 VAL A C 1
ATOM 590 O O . VAL A 1 77 ? -18.599 -3.387 19.565 1.00 96.62 77 VAL A O 1
ATOM 593 N N . ALA A 1 78 ? -20.053 -2.348 20.922 1.00 94.94 78 ALA A N 1
ATOM 594 C CA . ALA A 1 78 ? -20.237 -1.191 20.044 1.00 94.94 78 ALA A CA 1
ATOM 595 C C . ALA A 1 78 ? -18.915 -0.453 19.787 1.00 94.94 78 ALA A C 1
ATOM 597 O O . ALA A 1 78 ? -18.616 -0.104 18.648 1.00 94.94 78 ALA A O 1
ATOM 598 N N . GLN A 1 79 ? -18.094 -0.279 20.824 1.00 95.12 79 GLN A N 1
ATOM 599 C CA . GLN A 1 79 ? -16.776 0.329 20.694 1.00 95.12 79 GLN A CA 1
ATOM 600 C C . GLN A 1 79 ? -15.848 -0.504 19.802 1.00 95.12 79 GLN A C 1
ATOM 602 O O . GLN A 1 79 ? -15.230 0.054 18.904 1.00 95.12 79 GLN A O 1
ATOM 607 N N . ARG A 1 80 ? -15.811 -1.835 19.967 1.00 95.88 80 ARG A N 1
ATOM 608 C CA . ARG A 1 80 ? -15.024 -2.719 19.086 1.00 95.88 80 ARG A CA 1
ATOM 609 C C . ARG A 1 80 ? -15.435 -2.594 17.624 1.00 95.88 80 ARG A C 1
ATOM 611 O O . ARG A 1 80 ? -14.572 -2.493 16.764 1.00 95.88 80 ARG A O 1
ATOM 618 N N . VAL A 1 81 ? -16.737 -2.553 17.346 1.00 94.88 81 VAL A N 1
ATOM 619 C CA . VAL A 1 81 ? -17.246 -2.385 15.978 1.00 94.88 81 VAL A CA 1
ATOM 620 C C . VAL A 1 81 ? -16.815 -1.037 15.390 1.00 94.88 81 VAL A C 1
ATOM 622 O O . VAL A 1 81 ? -16.415 -0.979 14.230 1.00 94.88 81 VAL A O 1
ATOM 625 N N . LEU A 1 82 ? -16.857 0.044 16.176 1.00 92.50 82 LEU A N 1
ATOM 626 C CA . LEU A 1 82 ? -16.373 1.358 15.738 1.00 92.50 82 LEU A CA 1
ATOM 627 C C . LEU A 1 82 ? -14.860 1.358 15.489 1.00 92.50 82 LEU A C 1
ATOM 629 O O . LEU A 1 82 ? -14.404 1.898 14.482 1.00 92.50 82 LEU A O 1
ATOM 633 N N . ASP A 1 83 ? -14.086 0.720 16.363 1.00 94.88 83 ASP A N 1
ATOM 634 C CA . ASP A 1 83 ? -12.634 0.608 16.220 1.00 94.88 83 ASP A CA 1
ATOM 635 C C . ASP A 1 83 ? -12.253 -0.224 14.985 1.00 94.88 83 ASP A C 1
ATOM 637 O O . ASP A 1 83 ? -11.362 0.165 14.230 1.00 94.88 83 ASP A O 1
ATOM 641 N N . GLU A 1 84 ? -12.960 -1.324 14.716 1.00 93.62 84 GLU A N 1
ATOM 642 C CA . GLU A 1 84 ? -12.791 -2.134 13.504 1.00 93.62 84 GLU A CA 1
ATOM 643 C C . GLU A 1 84 ? -13.124 -1.338 12.235 1.00 93.62 84 GLU A C 1
ATOM 645 O O . GLU A 1 84 ? -12.370 -1.391 11.258 1.00 93.62 84 GLU A O 1
ATOM 650 N N . GLN A 1 85 ? -14.204 -0.551 12.247 1.00 93.19 85 GLN A N 1
ATOM 651 C CA . GLN A 1 85 ? -14.551 0.337 11.134 1.00 93.19 85 GLN A CA 1
ATOM 652 C C . GLN A 1 85 ? -13.465 1.392 10.903 1.00 93.19 85 GLN A C 1
ATOM 654 O O . GLN A 1 85 ? -13.001 1.549 9.771 1.00 93.19 85 GLN A O 1
ATOM 659 N N . ASN A 1 86 ? -12.991 2.051 11.960 1.00 93.19 86 ASN A N 1
ATOM 660 C CA . ASN A 1 86 ? -11.911 3.035 11.875 1.00 93.19 86 ASN A CA 1
ATOM 661 C C . ASN A 1 86 ? -10.608 2.411 11.355 1.00 93.19 86 ASN A C 1
ATOM 663 O O . ASN A 1 86 ? -9.947 2.972 10.478 1.00 93.19 86 ASN A O 1
ATOM 667 N N . LEU A 1 87 ? -10.252 1.219 11.840 1.00 93.50 87 LEU A N 1
ATOM 668 C CA . LEU A 1 87 ? -9.084 0.486 11.360 1.00 93.50 87 LEU A CA 1
ATOM 669 C C . LEU A 1 87 ? -9.230 0.125 9.876 1.00 93.50 87 LEU A C 1
ATOM 671 O O . LEU A 1 87 ? -8.278 0.292 9.106 1.00 93.50 87 LEU A O 1
ATOM 675 N N . SER A 1 88 ? -10.415 -0.321 9.455 1.00 92.62 88 SER A N 1
ATOM 676 C CA . SER A 1 88 ? -10.699 -0.644 8.053 1.00 92.62 88 SER A CA 1
ATOM 677 C C . SER A 1 88 ? -10.567 0.584 7.147 1.00 92.62 88 SER A C 1
ATOM 679 O O . SER A 1 88 ? -9.916 0.505 6.104 1.00 92.62 88 SER A O 1
ATOM 681 N N . LEU A 1 89 ? -11.068 1.741 7.590 1.00 94.88 89 LEU A N 1
ATOM 682 C CA . LEU A 1 89 ? -10.953 3.010 6.879 1.00 94.88 89 LEU A CA 1
ATOM 683 C C . LEU A 1 89 ? -9.488 3.435 6.758 1.00 94.88 89 LEU A C 1
ATOM 685 O O . LEU A 1 89 ? -9.015 3.678 5.651 1.00 94.88 89 LEU A O 1
ATOM 689 N N . SER A 1 90 ? -8.731 3.397 7.858 1.00 93.44 90 SER A N 1
ATOM 690 C CA . SER A 1 90 ? -7.297 3.719 7.832 1.00 93.44 90 SER A CA 1
ATOM 691 C C . SER A 1 90 ? -6.502 2.783 6.908 1.00 93.44 90 SER A C 1
ATOM 693 O O . SER A 1 90 ? -5.515 3.178 6.285 1.00 93.44 90 SER A O 1
ATOM 695 N N . THR A 1 91 ? -6.941 1.527 6.779 1.00 93.69 91 THR A N 1
ATOM 696 C CA . THR A 1 91 ? -6.335 0.552 5.866 1.00 93.69 91 THR A CA 1
ATOM 697 C C . THR A 1 91 ? -6.634 0.900 4.409 1.00 93.69 91 THR A C 1
ATOM 699 O O . THR A 1 91 ? -5.741 0.800 3.565 1.00 93.69 91 THR A O 1
ATOM 702 N N . LEU A 1 92 ? -7.861 1.326 4.099 1.00 94.50 92 LEU A N 1
ATOM 703 C CA . LEU A 1 92 ? -8.240 1.780 2.759 1.00 94.50 92 LEU A CA 1
ATOM 704 C C . LEU A 1 92 ? -7.479 3.046 2.356 1.00 94.50 92 LEU A C 1
ATOM 706 O O . LEU A 1 92 ? -6.949 3.099 1.249 1.00 94.50 92 LEU A O 1
ATOM 710 N N . GLU A 1 93 ? -7.346 4.016 3.260 1.00 95.19 93 GLU A N 1
ATOM 711 C CA . GLU A 1 93 ? -6.563 5.234 3.023 1.00 95.19 93 GLU A CA 1
ATOM 712 C C . GLU A 1 93 ? -5.096 4.917 2.725 1.00 95.19 93 GLU A C 1
ATOM 714 O O . GLU A 1 93 ? -4.542 5.410 1.741 1.00 95.19 93 GLU A O 1
ATOM 719 N N . LYS A 1 94 ? -4.479 4.026 3.514 1.00 96.00 94 LYS A N 1
ATOM 720 C CA . LYS A 1 94 ? -3.108 3.560 3.256 1.00 96.00 94 LYS A CA 1
ATOM 721 C C . LYS A 1 94 ? -2.978 2.915 1.880 1.00 96.00 94 LYS A C 1
ATOM 723 O O . LYS A 1 94 ? -2.043 3.229 1.153 1.00 96.00 94 LYS A O 1
ATOM 728 N N . ARG A 1 95 ? -3.916 2.041 1.499 1.00 95.56 95 ARG A N 1
ATOM 729 C CA . ARG A 1 95 ? -3.900 1.392 0.177 1.00 95.56 95 ARG A CA 1
ATOM 730 C C . ARG A 1 95 ? -4.044 2.400 -0.958 1.00 95.56 95 ARG A C 1
ATOM 732 O O . ARG A 1 95 ? -3.313 2.300 -1.938 1.00 95.56 95 ARG A O 1
ATOM 739 N N . LEU A 1 96 ? -4.937 3.378 -0.813 1.00 96.69 96 LEU A N 1
ATOM 740 C CA . LEU A 1 96 ? -5.119 4.445 -1.796 1.00 96.69 96 LEU A CA 1
ATOM 741 C C . LEU A 1 96 ? -3.838 5.268 -1.956 1.00 96.69 96 LEU A C 1
ATOM 743 O O . LEU A 1 96 ? -3.414 5.533 -3.080 1.00 96.69 96 LEU A O 1
ATOM 747 N N . GLN A 1 97 ? -3.193 5.618 -0.843 1.00 96.94 97 GLN A N 1
ATOM 748 C CA . GLN A 1 97 ? -1.922 6.331 -0.859 1.00 96.94 97 GLN A CA 1
ATOM 749 C C . GLN A 1 97 ? -0.827 5.510 -1.557 1.00 96.94 97 GLN A C 1
ATOM 751 O O . GLN A 1 97 ? -0.156 6.027 -2.447 1.00 96.94 97 GLN A O 1
ATOM 756 N N . THR A 1 98 ? -0.708 4.215 -1.246 1.00 95.81 98 THR A N 1
ATOM 757 C CA . THR A 1 98 ? 0.238 3.317 -1.927 1.00 95.81 98 THR A CA 1
ATOM 758 C C . THR A 1 98 ? -0.031 3.224 -3.430 1.00 95.81 98 THR A C 1
ATOM 760 O O . THR A 1 98 ? 0.907 3.280 -4.220 1.00 95.81 98 THR A O 1
ATOM 763 N N . TRP A 1 99 ? -1.291 3.117 -3.863 1.00 96.50 99 TRP A N 1
ATOM 764 C CA . TRP A 1 99 ? -1.627 3.098 -5.293 1.00 96.50 99 TRP A CA 1
ATOM 765 C C . TRP A 1 99 ? -1.276 4.408 -5.992 1.00 96.50 99 TRP A C 1
ATOM 767 O O . TRP A 1 99 ? -0.762 4.391 -7.111 1.00 96.50 99 TRP A O 1
ATOM 777 N N . LYS A 1 100 ? -1.493 5.543 -5.325 1.00 95.69 100 LYS A N 1
ATOM 778 C CA . LYS A 1 100 ? -1.106 6.854 -5.850 1.00 95.69 100 LYS A CA 1
ATOM 779 C C . LYS A 1 100 ? 0.410 6.969 -6.015 1.00 95.69 100 LYS A C 1
ATOM 781 O O . LYS A 1 100 ? 0.872 7.425 -7.058 1.00 95.69 100 LYS A O 1
ATOM 786 N N . GLU A 1 101 ? 1.175 6.519 -5.025 1.00 95.38 101 GLU A N 1
ATOM 787 C CA . GLU A 1 101 ? 2.642 6.487 -5.082 1.00 95.38 101 GLU A CA 1
ATOM 788 C C . GLU A 1 101 ? 3.147 5.566 -6.202 1.00 95.38 101 GLU A C 1
ATOM 790 O O . GLU A 1 101 ? 4.038 5.948 -6.961 1.00 95.38 101 GLU A O 1
ATOM 795 N N . GLN A 1 102 ? 2.542 4.386 -6.369 1.00 95.38 102 GLN A N 1
ATOM 796 C CA . GLN A 1 102 ? 2.878 3.459 -7.456 1.00 95.38 102 GLN A CA 1
ATOM 797 C C . GLN A 1 102 ? 2.605 4.063 -8.836 1.00 95.38 102 GLN A C 1
ATOM 799 O O . GLN A 1 102 ? 3.454 3.958 -9.721 1.00 95.38 102 GLN A O 1
ATOM 804 N N . ALA A 1 103 ? 1.461 4.727 -9.019 1.00 90.12 103 ALA A N 1
ATOM 805 C CA . ALA A 1 103 ? 1.125 5.386 -10.278 1.00 90.12 103 ALA A CA 1
ATOM 806 C C . ALA A 1 103 ? 2.120 6.511 -10.612 1.00 90.12 103 ALA A C 1
ATOM 808 O O . ALA A 1 103 ? 2.628 6.586 -11.731 1.00 90.12 103 ALA A O 1
ATOM 809 N N . GLN A 1 104 ? 2.467 7.342 -9.623 1.00 90.06 104 GLN A N 1
ATOM 810 C CA . GLN A 1 104 ? 3.466 8.402 -9.787 1.00 90.06 104 GLN A CA 1
ATOM 811 C C . GLN A 1 104 ? 4.849 7.841 -10.130 1.00 90.06 104 GLN A C 1
ATOM 813 O O . GLN A 1 104 ? 5.528 8.363 -11.015 1.00 90.06 104 GLN A O 1
ATOM 818 N N . TYR A 1 105 ? 5.261 6.759 -9.465 1.00 93.81 105 TYR A N 1
ATOM 819 C CA . TYR A 1 105 ? 6.524 6.090 -9.757 1.00 93.81 105 TYR A CA 1
ATOM 820 C C . TYR A 1 105 ? 6.560 5.542 -11.189 1.00 93.81 105 TYR A C 1
ATOM 822 O O . TYR A 1 105 ? 7.532 5.777 -11.907 1.00 93.81 105 TYR A O 1
ATOM 830 N N . GLN A 1 106 ? 5.494 4.873 -11.638 1.00 89.38 106 GLN A N 1
ATOM 831 C CA . GLN A 1 106 ? 5.394 4.364 -13.010 1.00 89.38 106 GLN A CA 1
ATOM 832 C C . GLN A 1 106 ? 5.497 5.499 -14.033 1.00 89.38 106 GLN A C 1
ATOM 834 O O . GLN A 1 106 ? 6.311 5.421 -14.952 1.00 89.38 106 GLN A O 1
ATOM 839 N N . GLN A 1 107 ? 4.760 6.593 -13.836 1.00 87.12 107 GLN A N 1
ATOM 840 C CA . GLN A 1 107 ? 4.835 7.763 -14.712 1.00 87.12 107 GLN A CA 1
ATOM 841 C C . GLN A 1 107 ? 6.244 8.385 -14.732 1.00 87.12 107 GLN A C 1
ATOM 843 O O . GLN A 1 107 ? 6.754 8.780 -15.785 1.00 87.12 107 GLN A O 1
ATOM 848 N N . HIS A 1 108 ? 6.920 8.439 -13.583 1.00 88.12 108 HIS A N 1
ATOM 849 C CA . HIS A 1 108 ? 8.296 8.923 -13.517 1.00 88.12 108 HIS A CA 1
ATOM 850 C C . HIS A 1 108 ? 9.275 8.018 -14.281 1.00 88.12 108 HIS A C 1
ATOM 852 O O . HIS A 1 108 ? 10.148 8.516 -14.995 1.00 88.12 108 HIS A O 1
ATOM 858 N N . MET A 1 109 ? 9.121 6.697 -14.181 1.00 86.75 109 MET A N 1
ATOM 859 C CA . MET A 1 109 ? 9.936 5.744 -14.939 1.00 86.75 109 MET A CA 1
ATOM 860 C C . MET A 1 109 ? 9.716 5.879 -16.444 1.00 86.75 109 MET A C 1
ATOM 862 O O . MET A 1 109 ? 10.693 5.982 -17.187 1.00 86.75 109 MET A O 1
ATOM 866 N N . LEU A 1 110 ? 8.461 5.968 -16.893 1.00 85.31 110 LEU A N 1
ATOM 867 C CA . LEU A 1 110 ? 8.145 6.144 -18.313 1.00 85.31 110 LEU A CA 1
ATOM 868 C C . LEU A 1 110 ? 8.704 7.461 -18.859 1.00 85.31 110 LEU A C 1
ATOM 870 O O . LEU A 1 110 ? 9.384 7.460 -19.882 1.00 85.31 110 LEU A O 1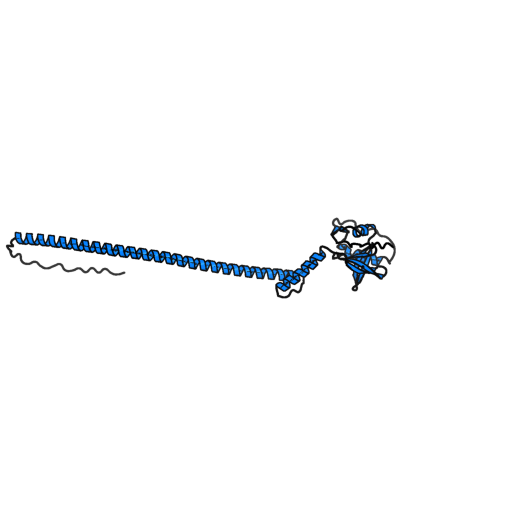
ATOM 874 N N . SER A 1 111 ? 8.492 8.572 -18.153 1.00 82.44 111 SER A N 1
ATOM 875 C CA . SER A 1 111 ? 9.017 9.882 -18.568 1.00 82.44 111 SER A CA 1
ATOM 876 C C . SER A 1 111 ? 10.547 9.955 -18.553 1.00 82.44 111 SER A C 1
ATOM 878 O O . SER A 1 111 ? 11.148 10.684 -19.342 1.00 82.44 111 SER A O 1
ATOM 880 N N . THR A 1 112 ? 11.214 9.220 -17.664 1.00 84.69 112 THR A N 1
ATOM 881 C CA . THR A 1 112 ? 12.681 9.135 -17.649 1.00 84.69 112 THR A CA 1
ATOM 882 C C . THR A 1 112 ? 13.187 8.324 -18.832 1.00 84.69 112 THR A C 1
ATOM 884 O O . THR A 1 112 ? 14.017 8.822 -19.586 1.00 84.69 112 THR A O 1
ATOM 887 N N . PHE A 1 113 ? 12.606 7.151 -19.082 1.00 84.00 113 PHE A N 1
ATOM 888 C CA . PHE A 1 113 ? 12.965 6.345 -20.244 1.00 84.00 113 PHE A CA 1
ATOM 889 C C . PHE A 1 113 ? 12.713 7.086 -21.568 1.00 84.00 113 PHE A C 1
ATOM 891 O O . PHE A 1 113 ? 13.564 7.075 -22.456 1.00 84.00 113 PHE A O 1
ATOM 898 N N . ALA A 1 114 ? 11.571 7.766 -21.706 1.00 81.62 114 ALA A N 1
ATOM 899 C CA . ALA A 1 114 ? 11.246 8.548 -22.900 1.00 81.62 114 ALA A CA 1
ATOM 900 C C . ALA A 1 114 ? 12.299 9.632 -23.186 1.00 81.62 114 ALA A C 1
ATOM 902 O O . ALA A 1 114 ? 12.727 9.797 -24.331 1.00 81.62 114 ALA A O 1
ATOM 903 N N . ARG A 1 115 ? 12.779 10.316 -22.136 1.00 81.00 115 ARG A N 1
ATOM 904 C CA . ARG A 1 115 ? 13.871 11.297 -22.234 1.00 81.00 115 ARG A CA 1
ATOM 905 C C . ARG A 1 115 ? 15.189 10.654 -22.663 1.00 81.00 115 ARG A C 1
ATOM 907 O O . ARG A 1 115 ? 15.860 11.210 -23.531 1.00 81.00 115 ARG A O 1
ATOM 914 N N . ASP A 1 116 ? 15.532 9.490 -22.117 1.00 81.75 116 ASP A N 1
ATOM 915 C CA . ASP A 1 116 ? 16.774 8.780 -22.452 1.00 81.75 116 ASP A CA 1
ATOM 916 C C . ASP A 1 116 ? 16.807 8.339 -23.922 1.00 81.75 116 ASP A C 1
ATOM 918 O O . ASP A 1 116 ? 17.828 8.480 -24.599 1.00 81.75 116 ASP A O 1
ATOM 922 N N . VAL A 1 117 ? 15.670 7.877 -24.452 1.00 80.75 117 VAL A N 1
ATOM 923 C CA . VAL A 1 117 ? 15.536 7.480 -25.865 1.00 80.75 117 VAL A CA 1
ATOM 924 C C . VAL A 1 117 ? 15.231 8.676 -26.784 1.00 80.75 117 VAL A C 1
ATOM 926 O O . VAL A 1 117 ? 15.127 8.521 -27.999 1.00 80.75 117 VAL A O 1
ATOM 929 N N . LYS A 1 118 ? 15.158 9.897 -26.232 1.00 80.44 118 LYS A N 1
ATOM 930 C CA . LYS A 1 118 ? 14.865 11.148 -26.956 1.00 80.44 118 LYS A CA 1
ATOM 931 C C . LYS A 1 118 ? 13.580 11.074 -27.784 1.00 80.44 118 LYS A C 1
ATOM 933 O O . LYS A 1 118 ? 13.514 11.617 -28.887 1.00 80.44 1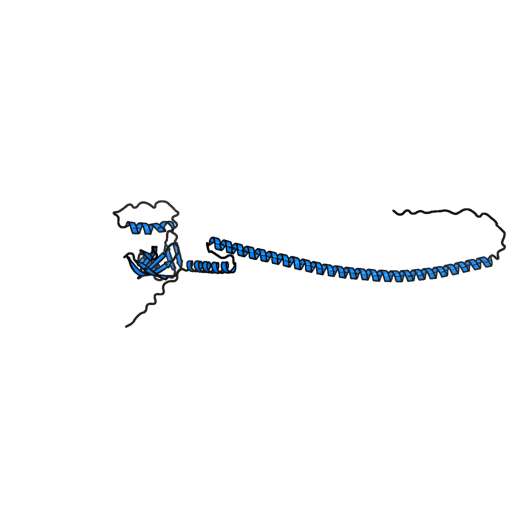18 LYS A O 1
ATOM 938 N N . VAL A 1 119 ? 12.568 10.392 -27.260 1.00 76.25 119 VAL A N 1
ATOM 939 C CA . VAL A 1 119 ? 11.249 10.340 -27.885 1.00 76.25 119 VAL A CA 1
ATOM 940 C C . VAL A 1 119 ? 10.402 11.442 -27.284 1.00 76.25 119 VAL A C 1
ATOM 942 O O . VAL A 1 119 ? 10.261 11.523 -26.065 1.00 76.25 119 VAL A O 1
ATOM 945 N N . ASP A 1 120 ? 9.854 12.297 -28.144 1.00 71.88 120 ASP A N 1
ATOM 946 C CA . ASP A 1 120 ? 8.905 13.317 -27.718 1.00 71.88 120 ASP A CA 1
ATOM 947 C C . ASP A 1 120 ? 7.573 12.635 -27.408 1.00 71.88 120 ASP A C 1
ATOM 949 O O . ASP A 1 120 ? 6.756 12.339 -28.281 1.00 71.88 120 ASP A O 1
ATOM 953 N N . THR A 1 121 ? 7.419 12.263 -26.147 1.00 66.31 121 THR A N 1
ATOM 954 C CA . THR A 1 121 ? 6.187 11.694 -25.631 1.00 66.31 121 THR A CA 1
ATOM 955 C C . THR A 1 121 ? 5.384 12.817 -25.005 1.00 66.31 121 THR A C 1
ATOM 957 O O . THR A 1 121 ? 5.901 13.528 -24.141 1.00 66.31 121 THR A O 1
ATOM 960 N N . GLY A 1 122 ? 4.117 12.955 -25.393 1.00 67.75 122 GLY A N 1
ATOM 961 C CA . GLY A 1 122 ? 3.202 13.882 -24.732 1.00 67.75 122 GLY A CA 1
ATOM 962 C C . GLY A 1 122 ? 3.105 13.650 -23.214 1.00 67.75 122 GLY A C 1
ATOM 963 O O . GLY A 1 122 ? 3.645 12.695 -22.649 1.00 67.75 122 GLY A O 1
ATOM 964 N N . SER A 1 123 ? 2.382 14.531 -22.522 1.00 69.38 123 SER A N 1
ATOM 965 C CA . SER A 1 123 ? 2.212 14.453 -21.063 1.00 69.38 123 SER A CA 1
ATOM 966 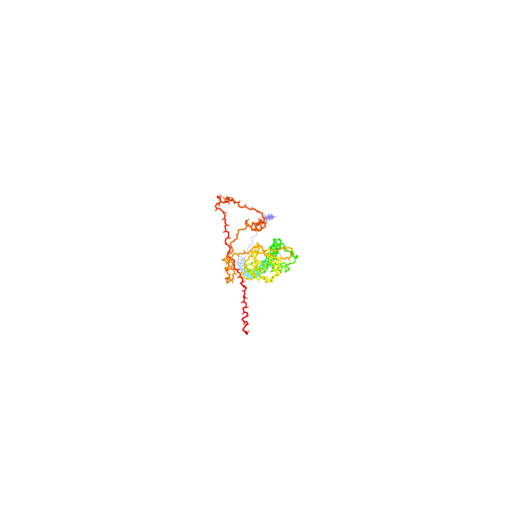C C . SER A 1 123 ? 1.343 13.282 -20.589 1.00 69.38 123 SER A C 1
ATOM 968 O O . SER A 1 123 ? 1.291 13.021 -19.388 1.00 69.38 123 SER A O 1
ATOM 970 N N . ASP A 1 124 ? 0.643 12.614 -21.506 1.00 78.06 124 ASP A N 1
ATOM 971 C CA . ASP A 1 124 ? -0.302 11.545 -21.201 1.00 78.06 124 ASP A CA 1
ATOM 972 C C . ASP A 1 124 ? 0.377 10.167 -21.137 1.00 78.06 124 ASP A C 1
ATOM 974 O O . ASP A 1 124 ? 1.279 9.857 -21.920 1.00 78.06 124 ASP A O 1
ATOM 978 N N . PHE A 1 125 ? -0.062 9.334 -20.196 1.00 74.94 125 PHE A N 1
ATOM 979 C CA . PHE A 1 125 ? 0.536 8.029 -19.916 1.00 74.94 125 PHE A CA 1
ATOM 980 C C . PHE A 1 125 ? 0.307 7.030 -21.056 1.00 74.94 125 PHE A C 1
ATOM 982 O O . PHE A 1 125 ? 1.228 6.301 -21.427 1.00 74.94 125 PHE A O 1
ATOM 989 N N . GLU A 1 126 ? -0.888 7.019 -21.654 1.00 78.75 126 GLU A N 1
ATOM 990 C CA . GLU A 1 126 ? -1.184 6.146 -22.799 1.00 78.75 126 GLU A CA 1
ATOM 991 C C . GLU A 1 126 ? -0.332 6.518 -24.017 1.00 78.75 126 GLU A C 1
ATOM 993 O O . GLU A 1 126 ? 0.289 5.654 -24.635 1.00 78.75 126 GLU A O 1
ATOM 998 N N . ALA A 1 127 ? -0.186 7.817 -24.289 1.00 76.38 127 ALA A N 1
ATOM 999 C CA . ALA A 1 127 ? 0.686 8.304 -25.354 1.00 76.38 127 ALA A CA 1
ATOM 1000 C C . ALA A 1 127 ? 2.164 7.929 -25.118 1.00 76.38 127 ALA A C 1
ATOM 1002 O O . ALA A 1 127 ? 2.879 7.586 -26.063 1.00 76.38 127 ALA A O 1
ATOM 1003 N N . GLN A 1 128 ? 2.627 7.952 -23.861 1.00 76.44 128 GLN A N 1
ATOM 1004 C CA . GLN A 1 128 ? 3.967 7.482 -23.487 1.00 76.44 128 GLN A CA 1
ATOM 1005 C C . GLN A 1 128 ? 4.142 5.979 -23.746 1.00 76.44 128 GLN A C 1
ATOM 1007 O O . GLN A 1 128 ? 5.175 5.571 -24.281 1.00 76.44 128 GLN A O 1
ATOM 1012 N N . LEU A 1 129 ? 3.142 5.155 -23.419 1.00 80.50 129 LEU A N 1
ATOM 1013 C CA . LEU A 1 129 ? 3.158 3.708 -23.673 1.00 80.50 129 LEU A CA 1
ATOM 1014 C C . LEU A 1 129 ? 3.167 3.357 -25.164 1.00 80.50 129 LEU A C 1
ATOM 1016 O O . LEU A 1 129 ? 3.900 2.458 -25.585 1.00 80.50 129 LEU A O 1
ATOM 1020 N N . ASP A 1 130 ? 2.397 4.068 -25.978 1.00 81.88 130 ASP A N 1
ATOM 1021 C CA . ASP A 1 130 ? 2.372 3.831 -27.422 1.00 81.88 130 ASP A CA 1
ATOM 1022 C C . ASP A 1 130 ? 3.704 4.194 -28.078 1.00 81.88 130 ASP A C 1
ATOM 1024 O O . ASP A 1 130 ? 4.247 3.423 -28.878 1.00 81.88 130 ASP A O 1
ATOM 1028 N N . ALA A 1 131 ? 4.291 5.320 -27.676 1.00 78.12 131 ALA A N 1
ATOM 1029 C CA . ALA A 1 131 ? 5.612 5.728 -28.133 1.00 78.12 131 ALA A CA 1
ATOM 1030 C C . ALA A 1 131 ? 6.700 4.709 -27.736 1.00 78.12 131 ALA A C 1
ATOM 1032 O O . ALA A 1 131 ? 7.552 4.347 -28.554 1.00 78.12 131 ALA A O 1
ATOM 1033 N N . LEU A 1 132 ? 6.627 4.170 -26.515 1.00 80.06 132 LEU A N 1
ATOM 1034 C CA . LEU A 1 132 ? 7.488 3.082 -26.038 1.00 80.06 132 LEU A CA 1
ATOM 1035 C C . LEU A 1 132 ? 7.359 1.817 -26.887 1.00 80.06 132 LEU A C 1
ATOM 1037 O O . LEU A 1 132 ? 8.366 1.199 -27.232 1.00 80.06 132 LEU A O 1
ATOM 1041 N N . ASN A 1 133 ? 6.140 1.440 -27.268 1.00 82.62 133 ASN A N 1
ATOM 1042 C CA . ASN A 1 133 ? 5.907 0.279 -28.125 1.00 82.62 133 ASN A CA 1
ATOM 1043 C C . ASN A 1 133 ? 6.549 0.440 -29.510 1.00 82.62 133 ASN A C 1
ATOM 1045 O O . ASN A 1 133 ? 7.049 -0.538 -30.074 1.00 82.62 133 ASN A O 1
ATOM 1049 N N . VAL A 1 134 ? 6.572 1.654 -30.064 1.00 81.81 134 VAL A N 1
ATOM 1050 C CA . VAL A 1 134 ? 7.262 1.939 -31.333 1.00 81.81 134 VAL A CA 1
ATOM 1051 C C . VAL A 1 134 ? 8.773 1.771 -31.178 1.00 81.81 134 VAL A C 1
ATOM 1053 O O . VAL A 1 134 ? 9.395 1.076 -31.987 1.00 81.81 134 VAL A O 1
ATOM 1056 N N . VAL A 1 135 ? 9.358 2.324 -30.111 1.00 81.62 135 VAL A N 1
ATOM 1057 C CA . VAL A 1 135 ? 10.784 2.143 -29.791 1.00 81.62 135 VAL A CA 1
ATOM 1058 C C . VAL A 1 135 ? 11.123 0.668 -29.616 1.00 81.62 135 VAL A C 1
ATOM 1060 O O . VAL A 1 135 ? 12.075 0.181 -30.222 1.00 81.62 135 VAL A O 1
ATOM 1063 N N . ALA A 1 136 ? 10.333 -0.065 -28.830 1.00 80.25 136 ALA A N 1
ATOM 1064 C CA . ALA A 1 136 ? 10.558 -1.480 -28.564 1.00 80.25 136 ALA A CA 1
ATOM 1065 C C . ALA A 1 136 ? 10.513 -2.310 -29.854 1.00 80.25 136 ALA A C 1
ATOM 1067 O O . ALA A 1 136 ? 11.363 -3.176 -30.061 1.00 80.25 136 ALA A O 1
ATOM 1068 N N . LYS A 1 137 ? 9.579 -2.009 -30.766 1.00 79.00 137 LYS A N 1
ATOM 1069 C CA . LYS A 1 137 ? 9.522 -2.635 -32.096 1.00 79.00 137 LYS A CA 1
ATOM 1070 C C . LYS A 1 137 ? 10.748 -2.302 -32.943 1.00 79.00 137 LYS A C 1
ATOM 1072 O O . LYS A 1 137 ? 11.277 -3.191 -33.608 1.00 79.00 137 LYS A O 1
ATOM 1077 N N . HIS A 1 138 ? 11.223 -1.059 -32.907 1.00 74.38 138 HIS A N 1
ATOM 1078 C CA . HIS A 1 138 ? 12.422 -0.657 -33.640 1.00 74.38 138 HIS A CA 1
ATOM 1079 C C . HIS A 1 138 ? 13.686 -1.339 -33.091 1.00 74.38 138 HIS A C 1
ATOM 1081 O O . HIS A 1 138 ? 14.480 -1.888 -33.855 1.00 74.38 138 HIS A O 1
ATOM 1087 N N . MET A 1 139 ? 13.829 -1.416 -31.765 1.00 74.06 139 MET A N 1
ATOM 1088 C CA . MET A 1 139 ? 14.906 -2.169 -31.120 1.00 74.06 139 MET A CA 1
ATOM 1089 C C . MET A 1 139 ? 14.815 -3.665 -31.438 1.00 74.06 139 MET A C 1
ATOM 1091 O O . MET A 1 139 ? 15.822 -4.275 -31.788 1.00 74.06 139 MET A O 1
ATOM 1095 N N . ALA A 1 140 ? 13.621 -4.261 -31.408 1.00 76.12 140 ALA A N 1
ATOM 1096 C CA . ALA A 1 140 ? 13.431 -5.659 -31.790 1.00 76.12 140 ALA A CA 1
ATOM 1097 C C . ALA A 1 140 ? 13.828 -5.923 -33.253 1.00 76.12 140 ALA A C 1
ATOM 1099 O O . ALA A 1 140 ? 14.465 -6.935 -33.542 1.00 76.12 140 ALA A O 1
ATOM 1100 N N . ALA A 1 141 ? 13.518 -4.999 -34.168 1.00 69.62 141 ALA A N 1
ATOM 1101 C CA . ALA A 1 141 ? 13.951 -5.089 -35.561 1.00 69.62 141 ALA A CA 1
ATOM 1102 C C . ALA A 1 141 ? 15.482 -4.998 -35.703 1.00 69.62 141 ALA A C 1
ATOM 1104 O O . ALA A 1 141 ? 16.058 -5.712 -36.522 1.00 69.62 141 ALA A O 1
ATOM 1105 N N . SER A 1 142 ? 16.152 -4.193 -34.868 1.00 69.50 142 SER A N 1
ATOM 1106 C CA . SER A 1 142 ? 17.621 -4.104 -34.849 1.00 69.50 142 SER A CA 1
ATOM 1107 C C . SER A 1 142 ? 18.312 -5.385 -34.358 1.00 69.50 142 SER A C 1
ATOM 1109 O O . SER A 1 142 ? 19.441 -5.665 -34.753 1.00 69.50 142 SER A O 1
ATOM 1111 N N . LEU A 1 143 ? 17.631 -6.199 -33.543 1.00 70.50 143 LEU A N 1
ATOM 1112 C CA . LEU A 1 143 ? 18.154 -7.475 -33.040 1.00 70.50 143 LEU A CA 1
ATOM 1113 C C . LEU A 1 143 ? 18.074 -8.612 -34.073 1.00 70.50 143 LEU A C 1
ATOM 1115 O O . LEU A 1 143 ? 18.764 -9.618 -33.925 1.00 70.50 143 LEU A O 1
ATOM 1119 N N . ALA A 1 144 ? 17.237 -8.470 -35.105 1.00 73.44 144 ALA A N 1
ATOM 1120 C CA . ALA A 1 144 ? 17.057 -9.466 -36.161 1.00 73.44 144 ALA A CA 1
ATOM 1121 C C . ALA A 1 144 ? 16.982 -8.797 -37.548 1.00 73.44 144 ALA A C 1
ATOM 1123 O O . ALA A 1 144 ? 15.918 -8.802 -38.182 1.00 73.44 144 ALA A O 1
ATOM 1124 N N . PRO A 1 145 ? 18.098 -8.221 -38.027 1.00 73.88 145 PRO A N 1
ATOM 1125 C CA . PRO A 1 145 ? 18.131 -7.488 -39.283 1.00 73.88 145 PRO A CA 1
ATOM 1126 C C . PRO A 1 145 ? 17.831 -8.405 -40.479 1.00 73.88 145 PRO A C 1
ATOM 1128 O O . PRO A 1 145 ? 18.140 -9.603 -40.487 1.00 73.88 145 PRO A O 1
ATOM 1131 N N . GLN A 1 146 ? 17.183 -7.837 -41.496 1.00 80.75 146 GLN A N 1
ATOM 1132 C CA . GLN A 1 146 ? 16.737 -8.541 -42.701 1.00 80.75 146 GLN A CA 1
ATOM 1133 C C . GLN A 1 146 ? 17.255 -7.828 -43.947 1.00 80.75 146 GLN A C 1
ATOM 1135 O O . GLN A 1 146 ? 17.427 -6.610 -43.938 1.00 80.75 146 GLN A O 1
ATOM 1140 N N . TRP A 1 147 ? 17.468 -8.585 -45.022 1.00 82.62 147 TRP A N 1
ATOM 1141 C CA . TRP A 1 147 ? 17.823 -8.021 -46.320 1.00 82.62 147 TRP A CA 1
ATOM 1142 C C . TRP A 1 147 ? 16.646 -7.253 -46.917 1.00 82.62 147 TRP A C 1
ATOM 1144 O O . TRP A 1 147 ? 15.536 -7.778 -47.010 1.00 82.62 147 TRP A O 1
ATOM 1154 N N . GLN A 1 148 ? 16.899 -6.023 -47.352 1.00 84.38 148 GLN A N 1
ATOM 1155 C CA . GLN A 1 148 ? 15.916 -5.159 -47.996 1.00 84.38 148 GLN A CA 1
ATOM 1156 C C . GLN A 1 148 ? 16.368 -4.828 -49.417 1.00 84.38 148 GLN A C 1
ATOM 1158 O O . GLN A 1 148 ? 17.495 -4.381 -49.617 1.00 84.38 148 GLN A O 1
ATOM 1163 N N . SER A 1 149 ? 15.503 -5.035 -50.407 1.00 85.19 149 SER A N 1
ATOM 1164 C CA . SER A 1 149 ? 15.793 -4.680 -51.799 1.00 85.19 149 SER A CA 1
ATOM 1165 C C . SER A 1 149 ? 15.743 -3.163 -51.973 1.00 85.19 149 SER A C 1
ATOM 1167 O O . SER A 1 149 ? 14.702 -2.548 -51.748 1.00 85.19 149 SER A O 1
ATOM 1169 N N . GLN A 1 150 ? 16.865 -2.555 -52.354 1.00 86.00 150 GLN A N 1
ATOM 1170 C CA . GLN A 1 150 ? 17.005 -1.114 -52.551 1.00 86.00 150 GLN A CA 1
ATOM 1171 C C . GLN A 1 150 ? 17.912 -0.816 -53.753 1.00 86.00 150 GLN A C 1
ATOM 1173 O O . GLN A 1 150 ? 18.647 -1.673 -54.241 1.00 86.00 150 GLN A O 1
ATOM 1178 N N . SER A 1 151 ? 17.844 0.411 -54.260 1.00 84.44 151 SER A N 1
ATOM 1179 C CA . SER A 1 151 ? 18.682 0.854 -55.374 1.00 84.44 151 SER A CA 1
ATOM 1180 C C . SER A 1 151 ? 20.116 1.091 -54.894 1.00 84.44 151 SER A C 1
ATOM 1182 O O . SER A 1 151 ? 20.318 1.886 -53.976 1.00 84.44 151 SER A O 1
ATOM 1184 N N . LEU A 1 152 ? 21.096 0.429 -55.511 1.00 86.00 152 LEU A N 1
ATOM 1185 C CA . LEU A 1 152 ? 22.511 0.491 -55.148 1.00 86.00 152 LEU A CA 1
ATOM 1186 C C . LEU A 1 152 ? 23.321 1.134 -56.277 1.00 86.00 152 LEU A C 1
ATOM 1188 O O . LEU A 1 152 ? 23.231 0.726 -57.431 1.00 86.00 152 LEU A O 1
ATOM 1192 N N . VAL A 1 153 ? 24.137 2.124 -55.933 1.00 86.88 153 VAL A N 1
ATOM 1193 C CA . VAL A 1 153 ? 25.154 2.704 -56.809 1.00 86.88 153 VAL A CA 1
ATOM 1194 C C . VAL A 1 153 ? 26.414 1.850 -56.692 1.00 86.88 153 VAL A C 1
ATOM 1196 O O . VAL A 1 153 ? 27.051 1.826 -55.637 1.00 86.88 153 VAL A O 1
ATOM 1199 N N . LEU A 1 154 ? 26.763 1.127 -57.752 1.00 81.25 154 LEU A N 1
ATOM 1200 C CA . LEU A 1 154 ? 27.962 0.298 -57.811 1.00 81.25 154 LEU A CA 1
ATOM 1201 C C . LEU A 1 154 ? 29.230 1.166 -57.906 1.00 81.25 154 LEU A C 1
ATOM 1203 O O . LEU A 1 154 ? 29.181 2.373 -58.151 1.00 81.25 154 LEU A O 1
ATOM 1207 N N . THR A 1 155 ? 30.394 0.544 -57.716 1.00 74.06 155 THR A N 1
ATOM 1208 C CA . THR A 1 155 ? 31.706 1.210 -57.817 1.00 74.06 155 THR A CA 1
ATOM 1209 C C . THR A 1 155 ? 32.006 1.746 -59.221 1.00 74.06 155 THR A C 1
ATOM 1211 O O . THR A 1 155 ? 32.838 2.639 -59.366 1.00 74.06 155 THR A O 1
ATOM 1214 N N . ASP A 1 156 ? 31.313 1.241 -60.244 1.00 73.75 156 ASP A N 1
ATOM 1215 C CA . ASP A 1 156 ? 31.360 1.723 -61.627 1.00 73.75 156 ASP A CA 1
ATOM 1216 C C . ASP A 1 156 ? 30.419 2.918 -61.889 1.00 73.75 156 ASP A C 1
ATOM 1218 O O . ASP A 1 156 ? 30.383 3.451 -62.999 1.00 73.75 156 ASP A O 1
ATOM 1222 N N . GLY A 1 157 ? 29.677 3.363 -60.869 1.00 74.75 157 GLY A N 1
ATOM 1223 C CA . GLY A 1 157 ? 28.742 4.483 -60.940 1.00 74.75 157 GLY A CA 1
ATOM 1224 C C . GLY A 1 157 ? 27.373 4.130 -61.521 1.00 74.75 157 GLY A C 1
ATOM 1225 O O . GLY A 1 157 ? 26.538 5.027 -61.664 1.00 74.75 157 GLY A O 1
ATOM 1226 N N . LYS A 1 158 ? 27.106 2.858 -61.847 1.00 83.06 158 LYS A N 1
ATOM 1227 C CA . LYS A 1 158 ? 25.782 2.423 -62.305 1.00 83.06 158 LYS A CA 1
ATOM 1228 C C . LYS A 1 158 ? 24.840 2.201 -61.136 1.00 83.06 158 LYS A C 1
ATOM 1230 O O . LYS A 1 158 ? 25.251 1.811 -60.048 1.00 83.06 158 LYS A O 1
ATOM 1235 N N . ILE A 1 159 ? 23.561 2.452 -61.383 1.00 84.81 159 ILE A N 1
ATOM 1236 C CA . ILE A 1 159 ? 22.498 2.249 -60.406 1.00 84.81 159 ILE A CA 1
ATOM 1237 C C . ILE A 1 159 ? 21.778 0.954 -60.759 1.00 84.81 159 ILE A C 1
ATOM 1239 O O . ILE A 1 159 ? 21.091 0.891 -61.778 1.00 84.81 159 ILE A O 1
ATOM 1243 N N . GLU A 1 160 ? 21.923 -0.063 -59.917 1.00 85.62 160 GLU A N 1
ATOM 1244 C CA . GLU A 1 160 ? 21.291 -1.367 -60.108 1.00 85.62 160 GLU A CA 1
ATOM 1245 C C . GLU A 1 160 ? 20.542 -1.811 -58.842 1.00 85.62 160 GLU A C 1
ATOM 1247 O O . GLU A 1 160 ? 20.853 -1.365 -57.732 1.00 85.62 160 GLU A O 1
ATOM 1252 N N . PRO A 1 161 ? 19.519 -2.676 -58.967 1.00 83.75 161 PRO A N 1
ATOM 1253 C CA . PRO A 1 161 ? 18.849 -3.236 -57.802 1.00 83.75 161 PRO A CA 1
ATOM 1254 C C . PRO A 1 161 ? 19.814 -4.123 -56.999 1.00 83.75 161 PRO A C 1
ATOM 1256 O O . PRO A 1 161 ? 20.424 -5.060 -57.521 1.00 83.75 161 PRO A O 1
ATOM 1259 N N . GLY A 1 162 ? 19.936 -3.838 -55.704 1.00 84.19 162 GLY A N 1
ATOM 1260 C CA . GLY A 1 162 ? 20.738 -4.597 -54.749 1.00 84.19 162 GLY A CA 1
ATOM 1261 C C . GLY A 1 162 ? 19.952 -4.902 -53.478 1.00 84.19 162 GLY A C 1
ATOM 1262 O O . GLY A 1 162 ? 18.873 -4.362 -53.240 1.00 84.19 162 GLY A O 1
ATOM 1263 N N . HIS A 1 163 ? 20.480 -5.789 -52.644 1.00 87.06 163 HIS A N 1
ATOM 1264 C CA . HIS A 1 163 ? 19.914 -6.069 -51.326 1.00 87.06 163 HIS A CA 1
ATOM 1265 C C . HIS A 1 163 ? 20.817 -5.461 -50.270 1.00 87.06 163 HIS A C 1
ATOM 1267 O O . HIS A 1 163 ? 22.030 -5.600 -50.362 1.00 87.06 163 HIS A O 1
ATOM 1273 N N . ILE A 1 164 ? 20.244 -4.802 -49.273 1.00 86.25 164 ILE A N 1
ATOM 1274 C CA . ILE A 1 164 ? 20.988 -4.119 -48.218 1.00 86.25 164 ILE A CA 1
ATOM 1275 C C . ILE A 1 164 ? 20.609 -4.723 -46.875 1.00 86.25 164 ILE A C 1
ATOM 1277 O O . ILE A 1 164 ? 19.429 -4.934 -46.591 1.00 86.25 164 ILE A O 1
ATOM 1281 N N . LEU A 1 165 ? 21.616 -5.010 -46.059 1.00 84.25 165 LEU A N 1
ATOM 1282 C CA . LEU A 1 165 ? 21.472 -5.476 -44.691 1.00 84.25 165 LEU A CA 1
ATOM 1283 C C . LEU A 1 165 ? 22.077 -4.439 -43.751 1.00 84.25 165 LEU A C 1
ATOM 1285 O O . LEU A 1 165 ? 23.273 -4.148 -43.795 1.00 84.25 165 LEU A O 1
ATOM 1289 N N . ASP A 1 166 ? 21.234 -3.889 -42.888 1.00 82.12 166 ASP A N 1
ATOM 1290 C CA . ASP A 1 166 ? 21.642 -2.928 -41.876 1.00 82.12 166 ASP A CA 1
ATOM 1291 C C . ASP A 1 166 ? 22.004 -3.648 -40.571 1.00 82.12 166 ASP A C 1
ATOM 1293 O O . ASP A 1 166 ? 21.143 -4.251 -39.935 1.00 82.12 166 ASP A O 1
ATOM 1297 N N . LEU A 1 167 ? 23.276 -3.577 -40.169 1.00 75.62 167 LEU A N 1
ATOM 1298 C CA . LEU A 1 167 ? 23.786 -4.140 -38.917 1.00 75.62 167 LEU A CA 1
ATOM 1299 C C . LEU A 1 167 ? 24.200 -3.049 -37.915 1.00 75.62 167 LEU A C 1
ATOM 1301 O O . LEU A 1 167 ? 25.043 -3.293 -37.054 1.00 75.62 167 LEU A O 1
ATOM 1305 N N . GLY A 1 168 ? 23.655 -1.833 -38.030 1.00 73.56 168 GLY A N 1
ATOM 1306 C CA . GLY A 1 168 ? 24.006 -0.683 -37.195 1.00 73.56 168 GLY A CA 1
ATOM 1307 C C . GLY A 1 168 ? 25.199 0.096 -37.766 1.00 73.56 168 GLY A C 1
ATOM 1308 O O . GLY A 1 168 ? 25.024 0.801 -38.761 1.00 73.56 168 GLY A O 1
ATOM 1309 N N . PRO A 1 169 ? 26.408 0.030 -37.176 1.00 71.00 169 PRO A N 1
ATOM 1310 C CA . PRO A 1 169 ? 27.580 0.748 -37.695 1.00 71.00 169 PRO A CA 1
ATOM 1311 C C . PRO A 1 169 ? 28.078 0.219 -39.046 1.00 71.00 169 PRO A C 1
ATOM 1313 O O . PRO A 1 169 ? 28.799 0.926 -39.745 1.00 71.00 169 PRO A O 1
ATOM 1316 N N . VAL A 1 170 ? 27.712 -1.012 -39.410 1.00 78.81 170 VAL A N 1
ATOM 1317 C CA . VAL A 1 170 ? 28.095 -1.643 -40.673 1.00 78.81 170 VAL A CA 1
ATOM 1318 C C . VAL A 1 170 ? 26.845 -1.878 -41.504 1.00 78.81 170 VAL A C 1
ATOM 1320 O O . VAL A 1 170 ? 25.872 -2.452 -41.018 1.00 78.81 170 VAL A O 1
ATOM 1323 N N . LYS A 1 171 ? 26.876 -1.450 -42.763 1.00 85.44 171 LYS A N 1
ATOM 1324 C CA . LYS A 1 171 ? 25.839 -1.761 -43.745 1.00 85.44 171 LYS A CA 1
ATOM 1325 C C . LYS A 1 171 ? 26.460 -2.663 -44.796 1.00 85.44 171 LYS A C 1
ATOM 1327 O O . LYS A 1 171 ? 27.553 -2.375 -45.282 1.00 85.44 171 LYS A O 1
ATOM 1332 N N . LEU A 1 172 ? 25.785 -3.755 -45.119 1.00 85.75 172 LEU A N 1
ATOM 1333 C CA . LEU A 1 172 ? 26.220 -4.685 -46.150 1.00 85.75 172 LEU A CA 1
ATOM 1334 C C . LEU A 1 172 ? 25.310 -4.562 -47.364 1.00 85.75 172 LEU A C 1
ATOM 1336 O O . LEU A 1 172 ? 24.109 -4.366 -47.206 1.00 85.75 172 LEU A O 1
ATOM 1340 N N . TYR A 1 173 ? 25.867 -4.706 -48.560 1.00 87.81 173 TYR A N 1
ATOM 1341 C CA . TYR A 1 173 ? 25.092 -4.935 -49.771 1.00 87.81 173 TYR A CA 1
ATOM 1342 C C . TYR A 1 173 ? 25.337 -6.342 -50.304 1.00 87.81 173 TYR A C 1
ATOM 1344 O O . TYR A 1 173 ? 26.388 -6.933 -50.063 1.00 87.81 173 TYR A O 1
ATOM 1352 N N . GLN A 1 174 ? 24.373 -6.845 -51.066 1.00 84.56 174 GLN A N 1
ATOM 1353 C CA . GLN A 1 174 ? 24.480 -8.044 -51.872 1.00 84.56 174 GLN A CA 1
ATOM 1354 C C . GLN A 1 174 ? 23.925 -7.768 -53.270 1.00 84.56 174 GLN A C 1
ATOM 1356 O O . GLN A 1 174 ? 22.764 -7.375 -53.425 1.00 84.56 174 GLN A O 1
ATOM 1361 N N . HIS A 1 175 ? 24.747 -7.995 -54.290 1.00 83.44 175 HIS A N 1
ATOM 1362 C CA . HIS A 1 175 ? 24.372 -7.834 -55.692 1.00 83.44 175 HIS A CA 1
ATOM 1363 C C . HIS A 1 175 ? 25.095 -8.888 -56.543 1.00 83.44 175 HIS A C 1
ATOM 1365 O O . HIS A 1 175 ? 26.291 -9.099 -56.381 1.00 83.44 175 HIS A O 1
ATOM 1371 N N . SER A 1 176 ? 24.359 -9.598 -57.405 1.00 76.44 176 SER A N 1
ATOM 1372 C CA . SER A 1 176 ? 24.898 -10.617 -58.329 1.00 76.44 176 SER A CA 1
ATOM 1373 C C . SER A 1 176 ? 25.815 -11.682 -57.693 1.00 76.44 176 SER A C 1
ATOM 1375 O O . SER A 1 176 ? 26.694 -12.233 -58.344 1.00 76.44 176 SER A O 1
ATOM 1377 N N . GLY A 1 177 ? 25.595 -12.007 -56.412 1.00 73.06 177 GLY A N 1
ATOM 1378 C CA . GLY A 1 177 ? 26.383 -12.995 -55.662 1.00 73.06 177 GLY A CA 1
ATOM 1379 C C . GLY A 1 177 ? 27.598 -12.425 -54.923 1.00 73.06 177 GLY A C 1
ATOM 1380 O O . GLY A 1 177 ? 28.183 -13.134 -54.101 1.00 73.06 177 GLY A O 1
ATOM 1381 N N . GLU A 1 178 ? 27.934 -11.156 -55.131 1.00 76.38 178 GLU A N 1
ATOM 1382 C CA . GLU A 1 178 ? 28.947 -10.434 -54.364 1.00 76.38 178 GLU A CA 1
ATOM 1383 C C . GLU A 1 178 ? 28.318 -9.786 -53.130 1.00 76.38 178 GLU A C 1
ATOM 1385 O O . GLU A 1 178 ? 27.179 -9.315 -53.172 1.00 76.38 178 GLU A O 1
ATOM 1390 N N . VAL A 1 179 ? 29.058 -9.781 -52.020 1.00 81.62 179 VAL A N 1
ATOM 1391 C CA . VAL A 1 179 ? 28.658 -9.140 -50.762 1.00 81.62 179 VAL A CA 1
ATOM 1392 C C . VAL A 1 179 ? 29.747 -8.165 -50.360 1.00 81.62 179 VAL A C 1
ATOM 1394 O O . VAL A 1 179 ? 30.929 -8.480 -50.481 1.00 81.62 179 VAL A O 1
ATOM 1397 N N . GLY A 1 180 ? 29.368 -6.992 -49.873 1.00 82.19 180 GLY A N 1
ATOM 1398 C CA . GLY A 1 180 ? 30.331 -5.955 -49.537 1.00 82.19 180 GLY A CA 1
ATOM 1399 C C . GLY A 1 180 ? 29.786 -4.897 -48.593 1.00 82.19 180 GLY A C 1
ATOM 1400 O O . GLY A 1 180 ? 28.638 -4.962 -48.171 1.00 82.19 180 GLY A O 1
ATOM 1401 N N . LEU A 1 181 ? 30.619 -3.917 -48.254 1.00 84.31 181 LEU A N 1
ATOM 1402 C CA . LEU A 1 181 ? 30.252 -2.761 -47.443 1.00 84.31 181 LEU A CA 1
ATOM 1403 C C . LEU A 1 181 ? 29.517 -1.720 -48.286 1.00 84.31 181 LEU A C 1
ATOM 1405 O O . LEU A 1 181 ? 29.969 -1.353 -49.375 1.00 84.31 181 LEU A O 1
ATOM 1409 N N . ALA A 1 182 ? 28.408 -1.228 -47.745 1.00 86.25 182 ALA A N 1
ATOM 1410 C CA . ALA A 1 182 ? 27.629 -0.138 -48.302 1.00 86.25 182 ALA A CA 1
ATOM 1411 C C . ALA A 1 182 ? 27.706 1.100 -47.406 1.00 86.25 182 ALA A C 1
ATOM 1413 O O . ALA A 1 182 ? 27.805 0.994 -46.182 1.00 86.25 182 ALA A O 1
ATOM 1414 N N . SER A 1 183 ? 27.572 2.275 -48.009 1.00 84.69 183 SER A N 1
ATOM 1415 C CA . SER A 1 183 ? 27.329 3.523 -47.291 1.00 84.69 183 SER A CA 1
ATOM 1416 C C . SER A 1 183 ? 26.118 4.245 -47.860 1.00 84.69 183 SER A C 1
ATOM 1418 O O . SER A 1 183 ? 25.740 4.057 -49.016 1.00 84.69 183 SER A O 1
ATOM 1420 N N . PHE A 1 184 ? 25.475 5.049 -47.018 1.00 84.19 184 PHE A N 1
ATOM 1421 C CA . PHE A 1 184 ? 24.372 5.907 -47.426 1.00 84.19 184 PHE A CA 1
ATOM 1422 C C . PHE A 1 184 ? 24.888 7.341 -47.525 1.00 84.19 184 PHE A C 1
ATOM 1424 O O . PHE A 1 184 ? 25.201 7.961 -46.507 1.00 84.19 184 PHE A O 1
ATOM 1431 N N . VAL A 1 185 ? 25.034 7.841 -48.753 1.00 82.50 185 VAL A N 1
ATOM 1432 C CA . VAL A 1 185 ? 25.614 9.156 -49.064 1.00 82.50 185 VAL A CA 1
ATOM 1433 C C . VAL A 1 185 ? 24.711 9.852 -50.079 1.00 82.50 185 VAL A C 1
ATOM 1435 O O . VAL A 1 185 ? 24.268 9.235 -51.046 1.00 82.50 185 VAL A O 1
ATOM 1438 N N . ASP A 1 186 ? 24.408 11.131 -49.852 1.00 79.81 186 ASP A N 1
ATOM 1439 C CA . ASP A 1 186 ? 23.565 11.952 -50.737 1.00 79.81 186 ASP A CA 1
ATOM 1440 C C . ASP A 1 186 ? 22.209 11.304 -51.074 1.00 79.81 186 ASP A C 1
ATOM 1442 O O . ASP A 1 186 ? 21.754 11.315 -52.215 1.00 79.81 186 ASP A O 1
ATOM 1446 N N . ASN A 1 187 ? 21.562 10.707 -50.065 1.00 80.81 187 ASN A N 1
ATOM 1447 C CA . ASN A 1 187 ? 20.275 10.012 -50.191 1.00 80.81 187 ASN A CA 1
ATOM 1448 C C . ASN A 1 187 ? 20.293 8.780 -51.127 1.00 80.81 187 ASN A C 1
ATOM 1450 O O . ASN A 1 187 ? 19.246 8.334 -51.596 1.00 80.81 187 ASN A O 1
ATOM 1454 N N . THR A 1 188 ? 21.473 8.218 -51.398 1.00 84.06 188 THR A N 1
ATOM 1455 C CA . THR A 1 188 ? 21.649 7.017 -52.224 1.00 84.06 188 THR A CA 1
ATOM 1456 C C . THR A 1 188 ? 22.553 6.004 -51.531 1.00 84.06 188 THR A C 1
ATOM 1458 O O . THR A 1 188 ? 23.484 6.362 -50.808 1.00 84.06 188 THR A O 1
ATOM 1461 N N . TRP A 1 189 ? 22.281 4.717 -51.741 1.00 85.31 189 TRP A N 1
ATOM 1462 C CA . TRP A 1 189 ? 23.159 3.653 -51.267 1.00 85.31 189 TRP A CA 1
ATOM 1463 C C . TRP A 1 189 ? 24.293 3.435 -52.247 1.00 85.31 189 TRP A C 1
ATOM 1465 O O . TRP A 1 189 ? 24.043 3.284 -53.438 1.00 85.31 189 TRP A O 1
ATOM 1475 N N . ARG A 1 190 ? 25.528 3.381 -51.756 1.00 84.94 190 ARG A N 1
ATOM 1476 C CA . ARG A 1 190 ? 26.728 3.207 -52.572 1.00 84.94 190 ARG A CA 1
ATOM 1477 C C . ARG A 1 190 ? 27.531 2.002 -52.102 1.00 84.94 190 ARG A C 1
ATOM 1479 O O . ARG A 1 190 ? 27.765 1.841 -50.906 1.00 84.94 190 ARG A O 1
ATOM 1486 N N . ALA A 1 191 ? 27.965 1.172 -53.044 1.00 84.25 191 ALA A N 1
ATOM 1487 C CA . ALA A 1 191 ? 28.920 0.102 -52.802 1.00 84.25 191 ALA A CA 1
ATOM 1488 C C . ALA A 1 191 ? 30.320 0.702 -52.616 1.00 84.25 191 ALA A C 1
ATOM 1490 O O . ALA A 1 191 ? 30.842 1.357 -53.518 1.00 84.25 191 ALA A O 1
ATOM 1491 N N . GLU A 1 192 ? 30.937 0.485 -51.456 1.00 79.31 192 GLU A N 1
ATOM 1492 C CA . GLU A 1 192 ? 32.280 1.009 -51.165 1.00 79.31 192 GLU A CA 1
ATOM 1493 C C . GLU A 1 192 ? 33.361 -0.055 -51.322 1.00 79.31 192 GLU A C 1
ATOM 1495 O O . GLU A 1 192 ? 34.440 0.204 -51.857 1.00 79.31 192 GLU A O 1
ATOM 1500 N N . TYR A 1 193 ? 33.081 -1.265 -50.843 1.00 77.25 193 TYR A N 1
ATOM 1501 C CA . TYR A 1 193 ? 34.061 -2.341 -50.816 1.00 77.25 193 TYR A CA 1
ATOM 1502 C C . TYR A 1 193 ? 33.386 -3.688 -51.029 1.00 77.25 193 TYR A C 1
ATOM 1504 O O . TYR A 1 193 ? 32.508 -4.047 -50.257 1.00 77.25 193 TYR A O 1
ATOM 1512 N N . GLY A 1 194 ? 33.790 -4.436 -52.054 1.00 78.12 194 GLY A N 1
ATOM 1513 C CA . GLY A 1 194 ? 33.374 -5.828 -52.246 1.00 78.12 194 GLY A CA 1
ATOM 1514 C C . GLY A 1 194 ? 34.274 -6.784 -51.465 1.00 78.12 194 GLY A C 1
ATOM 1515 O O . GLY A 1 194 ? 35.498 -6.629 -51.475 1.00 78.12 194 GLY A O 1
ATOM 1516 N N . TYR A 1 195 ? 33.686 -7.766 -50.783 1.00 75.88 195 TYR A N 1
ATOM 1517 C CA . TYR A 1 195 ? 34.438 -8.858 -50.168 1.00 75.88 195 TYR A CA 1
ATOM 1518 C C . TYR A 1 195 ? 34.891 -9.874 -51.217 1.00 75.88 195 TYR A C 1
ATOM 1520 O O . TYR A 1 195 ? 34.246 -10.056 -52.245 1.00 75.88 195 TYR A O 1
ATOM 1528 N N . SER A 1 196 ? 35.996 -10.571 -50.941 1.00 67.19 196 SER A N 1
ATOM 1529 C CA . SER A 1 196 ? 36.478 -11.643 -51.816 1.00 67.19 196 SER A CA 1
ATOM 1530 C C . SER A 1 196 ? 35.500 -12.825 -51.861 1.00 67.19 196 SER A C 1
ATOM 1532 O O . SER A 1 196 ? 34.685 -13.018 -50.953 1.00 67.19 196 SER A O 1
ATOM 1534 N N . ASP A 1 197 ? 35.611 -13.670 -52.887 1.00 66.56 197 ASP A N 1
ATOM 1535 C CA . ASP A 1 197 ? 34.729 -14.831 -53.093 1.00 66.56 197 ASP A CA 1
ATOM 1536 C C . ASP A 1 197 ? 34.661 -15.789 -51.898 1.00 66.56 197 ASP A C 1
ATOM 1538 O O . ASP A 1 197 ? 33.610 -16.368 -51.618 1.00 66.56 197 ASP A O 1
ATOM 1542 N N . THR A 1 198 ? 35.760 -15.933 -51.154 1.00 61.84 198 THR A N 1
ATOM 1543 C CA . THR A 1 198 ? 35.829 -16.784 -49.958 1.00 61.84 198 THR A CA 1
ATOM 1544 C C . THR A 1 198 ? 35.099 -16.180 -48.760 1.00 61.84 198 THR A C 1
ATOM 1546 O O . THR A 1 198 ? 34.507 -16.912 -47.970 1.00 61.84 198 THR A O 1
ATOM 1549 N 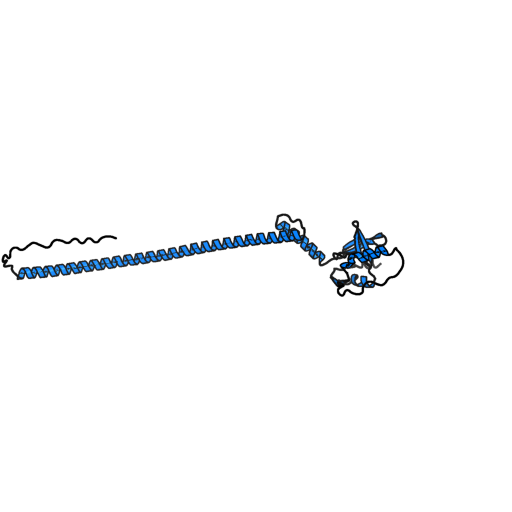N . GLN A 1 199 ? 35.101 -14.852 -48.630 1.00 63.84 199 GLN A N 1
ATOM 1550 C CA . GLN A 1 199 ? 34.431 -14.131 -47.545 1.00 63.84 199 GLN A CA 1
ATOM 1551 C C . GLN A 1 199 ? 32.938 -13.950 -47.815 1.00 63.84 199 GLN A C 1
ATOM 1553 O O . GLN A 1 199 ? 32.134 -14.058 -46.894 1.00 63.84 199 GLN A O 1
ATOM 1558 N N . SER A 1 200 ? 32.555 -13.732 -49.072 1.00 65.50 200 SER A N 1
ATOM 1559 C CA . SER A 1 200 ? 31.157 -13.613 -49.498 1.00 65.50 200 SER A CA 1
ATOM 1560 C C . SER A 1 200 ? 30.396 -14.947 -49.449 1.00 65.50 200 SER A C 1
ATOM 1562 O O . SER A 1 200 ? 29.173 -14.946 -49.331 1.00 65.50 200 SER A O 1
ATOM 1564 N N . ALA A 1 201 ? 31.091 -16.093 -49.453 1.00 62.97 201 ALA A N 1
ATOM 1565 C CA . ALA A 1 201 ? 30.471 -17.421 -49.398 1.00 62.97 201 ALA A CA 1
ATOM 1566 C C . ALA A 1 201 ? 29.628 -17.662 -48.134 1.00 62.97 201 ALA A C 1
ATOM 1568 O O . ALA A 1 201 ? 28.548 -18.242 -48.232 1.00 62.97 201 ALA A O 1
ATOM 1569 N N . SER A 1 202 ? 30.070 -17.170 -46.971 1.00 65.06 202 SER A N 1
ATOM 1570 C CA . SER A 1 202 ? 29.335 -17.317 -45.702 1.00 65.06 202 SER A CA 1
ATOM 1571 C C . SER A 1 202 ? 28.026 -16.516 -45.669 1.00 65.06 202 SER A C 1
ATOM 1573 O O . SER A 1 202 ? 27.100 -16.862 -44.938 1.00 65.06 202 SER A O 1
ATOM 1575 N N . TRP A 1 203 ? 27.913 -15.488 -46.512 1.00 68.69 203 TRP A N 1
ATOM 1576 C CA . TRP A 1 203 ? 26.740 -14.618 -46.621 1.00 68.69 203 TRP A CA 1
ATOM 1577 C C . TRP A 1 203 ? 25.740 -15.070 -47.697 1.00 68.69 203 TRP A C 1
ATOM 1579 O O . TRP A 1 203 ? 24.631 -14.548 -47.763 1.00 68.69 203 TRP A O 1
ATOM 1589 N N . ARG A 1 204 ? 26.105 -16.049 -48.541 1.00 64.38 204 ARG A N 1
ATOM 1590 C CA . ARG A 1 204 ? 25.274 -16.523 -49.664 1.00 64.38 204 ARG A CA 1
ATOM 1591 C C . ARG A 1 204 ? 24.269 -17.628 -49.306 1.00 64.38 204 ARG A C 1
ATOM 1593 O O . ARG A 1 204 ? 23.379 -17.879 -50.112 1.00 64.38 204 ARG A O 1
ATOM 1600 N N . GLY A 1 205 ? 24.376 -18.288 -48.147 1.00 55.53 205 GLY A N 1
ATOM 1601 C CA . GLY A 1 205 ? 23.530 -19.460 -47.849 1.00 55.53 205 GLY A CA 1
ATOM 1602 C C . GLY A 1 205 ? 23.220 -19.765 -46.382 1.00 55.53 205 GLY A C 1
ATOM 1603 O O . GLY A 1 205 ? 22.187 -20.373 -46.102 1.00 55.53 205 GLY A O 1
ATOM 1604 N N . GLU A 1 206 ? 24.047 -19.344 -45.423 1.00 53.00 206 GLU A N 1
ATOM 1605 C CA . GLU A 1 206 ? 23.834 -19.687 -44.013 1.00 53.00 206 GLU A CA 1
ATOM 1606 C C . GLU A 1 206 ? 23.126 -18.557 -43.255 1.00 53.00 206 GLU A C 1
ATOM 1608 O O . GLU A 1 206 ? 23.528 -17.399 -43.319 1.00 53.00 206 GLU A O 1
ATOM 1613 N N . LYS A 1 207 ? 22.102 -18.897 -42.452 1.00 56.62 207 LYS A N 1
ATOM 1614 C CA . LYS A 1 207 ? 21.381 -17.968 -41.543 1.00 56.62 207 LYS A CA 1
ATOM 1615 C C . LYS A 1 207 ? 22.269 -17.359 -40.438 1.00 56.62 207 LYS A C 1
ATOM 1617 O O . LYS A 1 207 ? 21.770 -16.649 -39.569 1.00 56.62 207 LYS A O 1
ATOM 1622 N N . ASN A 1 208 ? 23.565 -17.664 -40.464 1.00 57.44 208 ASN A N 1
ATOM 1623 C CA . ASN A 1 208 ? 24.589 -17.217 -39.539 1.00 57.44 208 ASN A CA 1
ATOM 1624 C C . ASN A 1 208 ? 25.845 -16.902 -40.354 1.00 57.44 208 ASN A C 1
ATOM 1626 O O . ASN A 1 208 ? 26.514 -17.821 -40.814 1.00 57.44 208 ASN A O 1
ATOM 1630 N N . ALA A 1 209 ? 26.189 -15.627 -40.500 1.00 63.09 209 ALA A N 1
ATOM 1631 C CA . ALA A 1 209 ? 27.466 -15.240 -41.088 1.00 63.09 209 ALA A CA 1
ATOM 1632 C C . ALA A 1 209 ? 28.336 -14.576 -40.023 1.00 63.09 209 ALA A C 1
ATOM 1634 O O . ALA A 1 209 ? 27.854 -13.903 -39.105 1.00 63.09 209 ALA A O 1
ATOM 1635 N N . GLN A 1 210 ? 29.640 -14.816 -40.117 1.00 62.19 210 GLN A N 1
ATOM 1636 C CA . GLN A 1 210 ? 30.612 -14.228 -39.211 1.00 62.19 210 GLN A CA 1
ATOM 1637 C C . GLN A 1 210 ? 31.136 -12.939 -39.833 1.00 62.19 210 GLN A C 1
ATOM 1639 O O . GLN A 1 210 ? 31.858 -12.971 -40.830 1.00 62.19 210 GLN A O 1
ATOM 1644 N N . LEU A 1 211 ? 30.775 -11.807 -39.230 1.00 64.00 211 LEU A N 1
ATOM 1645 C CA . LEU A 1 211 ? 31.373 -10.528 -39.574 1.00 64.00 211 LEU A CA 1
ATOM 1646 C C . LEU A 1 211 ? 32.591 -10.319 -38.673 1.00 64.00 211 LEU A C 1
ATOM 1648 O O . LEU A 1 211 ? 32.469 -10.187 -37.452 1.00 64.00 211 LEU A O 1
ATOM 1652 N N . VAL A 1 212 ? 33.776 -10.310 -39.278 1.00 59.69 212 VAL A N 1
ATOM 1653 C CA . VAL A 1 212 ? 34.996 -9.861 -38.604 1.00 59.69 212 VAL A CA 1
ATOM 1654 C C . VAL A 1 212 ? 35.092 -8.362 -38.835 1.00 59.69 212 VAL A C 1
ATOM 1656 O O . VAL A 1 212 ? 35.338 -7.921 -39.956 1.00 59.69 212 VAL A O 1
ATOM 1659 N N . PHE A 1 213 ? 34.845 -7.581 -37.790 1.00 56.03 213 PHE A N 1
ATOM 1660 C CA . PHE A 1 213 ? 34.834 -6.128 -37.878 1.00 56.03 213 PHE A CA 1
ATOM 1661 C C . PHE A 1 213 ? 35.584 -5.521 -36.698 1.00 56.03 213 PHE A C 1
ATOM 1663 O O . PHE A 1 213 ? 35.362 -5.890 -35.546 1.00 56.03 213 PHE A O 1
ATOM 1670 N N . ASP A 1 214 ? 36.464 -4.570 -36.999 1.00 54.59 214 ASP A N 1
ATOM 1671 C CA . ASP A 1 214 ? 37.156 -3.770 -35.997 1.00 54.59 214 ASP A CA 1
ATOM 1672 C C . ASP A 1 214 ? 36.460 -2.398 -35.882 1.00 54.59 214 ASP A C 1
ATOM 1674 O O . ASP A 1 214 ? 36.561 -1.577 -36.803 1.00 54.59 214 ASP A O 1
ATOM 1678 N N . PRO A 1 215 ? 35.759 -2.119 -34.765 1.00 50.91 215 PRO A N 1
ATOM 1679 C CA . PRO A 1 215 ? 35.043 -0.860 -34.574 1.00 50.91 215 PRO A CA 1
ATOM 1680 C C . PRO A 1 215 ? 35.966 0.367 -34.528 1.00 50.91 215 PRO A C 1
ATOM 1682 O O . PRO A 1 215 ? 35.508 1.471 -34.830 1.00 50.91 215 PRO A O 1
ATOM 1685 N N . SER A 1 216 ? 37.259 0.193 -34.226 1.00 52.84 216 SER A N 1
ATOM 1686 C CA . SER A 1 216 ? 38.258 1.270 -34.251 1.00 52.84 216 SER A CA 1
ATOM 168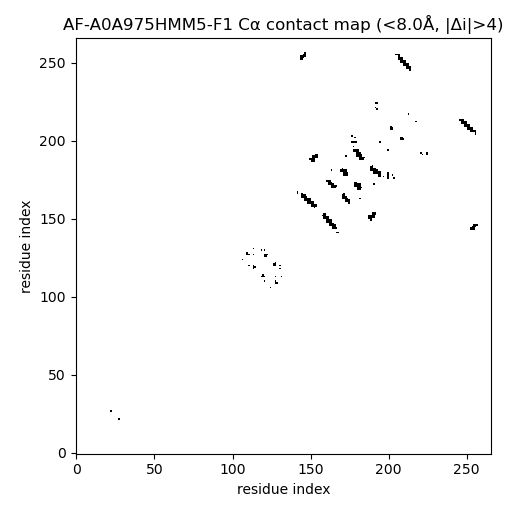7 C C . SER A 1 216 ? 38.763 1.598 -35.664 1.00 52.84 216 SER A C 1
ATOM 1689 O O . SER A 1 216 ? 39.235 2.707 -35.913 1.00 52.84 216 SER A O 1
ATOM 1691 N N . GLN A 1 217 ? 38.601 0.670 -36.613 1.00 48.50 217 GLN A N 1
ATOM 1692 C CA . GLN A 1 217 ? 39.063 0.790 -38.002 1.00 48.50 217 GLN A CA 1
ATOM 1693 C C . GLN A 1 217 ? 37.936 1.127 -38.986 1.00 48.50 217 GLN A C 1
ATOM 1695 O O . GLN A 1 217 ? 38.193 1.183 -40.182 1.00 48.50 217 GLN A O 1
ATOM 1700 N N . SER A 1 218 ? 36.702 1.386 -38.543 1.00 45.19 218 SER A N 1
ATOM 1701 C CA . SER A 1 218 ? 35.542 1.632 -39.428 1.00 45.19 218 SER A CA 1
ATOM 1702 C C . SER A 1 218 ? 35.761 2.708 -40.511 1.00 45.19 218 SER A C 1
ATOM 1704 O O . SER A 1 218 ? 35.145 2.653 -41.570 1.00 45.19 218 SER A O 1
ATOM 1706 N N . ARG A 1 219 ? 36.688 3.651 -40.290 1.00 48.78 219 ARG A N 1
ATOM 1707 C CA . ARG A 1 219 ? 37.077 4.694 -41.260 1.00 48.78 219 ARG A CA 1
ATOM 1708 C C . ARG A 1 219 ? 38.266 4.339 -42.163 1.00 48.78 219 ARG A C 1
ATOM 1710 O O . ARG A 1 219 ? 38.521 5.044 -43.136 1.00 48.78 219 ARG A O 1
ATOM 1717 N N . VAL A 1 220 ? 39.019 3.283 -41.867 1.00 45.59 220 VAL A N 1
ATOM 1718 C CA . VAL A 1 220 ? 40.297 2.968 -42.532 1.00 45.59 220 VAL A CA 1
ATOM 1719 C C . VAL A 1 220 ? 40.141 2.221 -43.873 1.00 45.59 220 VAL A C 1
ATOM 1721 O O . VAL A 1 220 ? 40.889 2.542 -44.805 1.00 45.59 220 VAL A O 1
ATOM 1724 N N . PRO A 1 221 ? 39.154 1.321 -44.086 1.00 49.66 221 PRO A N 1
ATOM 1725 C CA . PRO A 1 221 ? 38.875 0.814 -45.431 1.00 49.66 221 PRO A CA 1
ATOM 1726 C C . PRO A 1 221 ? 38.398 1.936 -46.371 1.00 49.66 221 PRO A C 1
ATOM 1728 O O . PRO A 1 221 ? 38.799 1.976 -47.532 1.00 49.66 221 PRO A O 1
ATOM 1731 N N . ILE A 1 222 ? 37.634 2.903 -45.845 1.00 45.53 222 ILE A N 1
ATOM 1732 C CA . ILE A 1 222 ? 37.119 4.071 -46.584 1.00 45.53 222 ILE A CA 1
ATOM 1733 C C . ILE A 1 222 ? 38.269 5.004 -47.011 1.00 45.53 222 ILE A C 1
ATOM 1735 O O . ILE A 1 222 ? 38.291 5.516 -48.131 1.00 45.53 222 ILE A O 1
ATOM 1739 N N . ALA A 1 223 ? 39.283 5.177 -46.156 1.00 39.81 223 ALA A N 1
ATOM 1740 C CA . ALA A 1 223 ? 40.484 5.939 -46.497 1.00 39.81 223 ALA A CA 1
ATOM 1741 C C . ALA A 1 223 ? 41.368 5.221 -47.537 1.00 39.81 223 ALA A C 1
ATOM 1743 O O . ALA A 1 223 ? 41.878 5.850 -48.462 1.00 39.81 223 ALA A O 1
ATOM 1744 N N . SER A 1 224 ? 41.520 3.896 -47.435 1.00 40.84 224 SER A N 1
ATOM 1745 C CA . SER A 1 224 ? 42.410 3.124 -48.319 1.00 40.84 224 SER A CA 1
ATOM 1746 C C . SER A 1 224 ? 41.830 2.828 -49.712 1.00 40.84 224 SER A C 1
ATOM 1748 O O . SER A 1 224 ? 42.601 2.626 -50.655 1.00 40.84 224 SER A O 1
ATOM 1750 N N . ALA A 1 225 ? 40.504 2.872 -49.891 1.00 40.19 225 ALA A N 1
ATOM 1751 C CA . ALA A 1 225 ? 39.873 2.822 -51.213 1.00 40.19 225 ALA A CA 1
ATOM 1752 C C . ALA A 1 225 ? 40.137 4.103 -52.031 1.00 40.19 225 ALA A C 1
ATOM 1754 O O . ALA A 1 225 ? 40.459 4.016 -53.216 1.00 40.19 225 ALA A O 1
ATOM 1755 N N . ASN A 1 226 ? 40.128 5.275 -51.385 1.00 39.44 226 ASN A N 1
ATOM 1756 C CA . ASN A 1 226 ? 40.438 6.561 -52.025 1.00 39.44 226 ASN A CA 1
ATOM 1757 C C . ASN A 1 226 ? 41.936 6.758 -52.335 1.00 39.44 226 ASN A C 1
ATOM 1759 O O . ASN A 1 226 ? 42.299 7.606 -53.150 1.00 39.44 226 ASN A O 1
ATOM 1763 N N . GLN A 1 227 ? 42.823 5.968 -51.722 1.00 34.50 227 GLN A N 1
ATOM 1764 C CA . GLN A 1 227 ? 44.274 6.162 -51.822 1.00 34.50 227 GLN A CA 1
ATOM 1765 C C . GLN A 1 227 ? 44.954 5.362 -52.946 1.00 34.50 227 GLN A C 1
ATOM 1767 O O . GLN A 1 227 ? 46.151 5.528 -53.178 1.00 34.50 227 GLN A O 1
ATOM 1772 N N . ARG A 1 228 ? 44.221 4.515 -53.684 1.00 27.30 228 ARG A N 1
ATOM 1773 C CA . ARG A 1 228 ? 44.808 3.661 -54.736 1.00 27.30 228 ARG A CA 1
ATOM 1774 C C . ARG A 1 228 ? 45.207 4.387 -56.027 1.00 27.30 228 ARG A C 1
ATOM 1776 O O . ARG A 1 228 ? 45.751 3.743 -56.917 1.00 27.30 228 ARG A O 1
ATOM 1783 N N . ASN A 1 229 ? 45.030 5.709 -56.113 1.00 35.03 229 ASN A N 1
ATOM 1784 C CA . ASN A 1 229 ? 45.413 6.493 -57.294 1.00 35.03 229 ASN A CA 1
ATOM 1785 C C . ASN A 1 229 ? 46.712 7.311 -57.147 1.00 35.03 229 ASN A C 1
ATOM 1787 O O . ASN A 1 229 ? 46.983 8.175 -57.979 1.00 35.03 229 ASN A O 1
ATOM 1791 N N . ARG A 1 230 ? 47.537 7.084 -56.108 1.00 26.98 230 ARG A N 1
ATOM 1792 C CA . ARG A 1 230 ? 48.851 7.749 -55.981 1.00 26.98 230 ARG A CA 1
ATOM 1793 C C . ARG A 1 230 ? 49.949 6.811 -55.454 1.00 26.98 230 ARG A C 1
ATOM 1795 O O . ARG A 1 230 ? 50.102 6.643 -54.256 1.00 26.98 230 ARG A O 1
ATOM 1802 N N . LEU A 1 231 ? 50.714 6.279 -56.414 1.00 29.12 231 LEU A N 1
ATOM 1803 C CA . LEU A 1 231 ? 52.160 5.978 -56.404 1.00 29.12 231 LEU A CA 1
ATOM 1804 C C . LEU A 1 231 ? 52.767 5.030 -55.335 1.00 29.12 231 LEU A C 1
ATOM 1806 O O . LEU A 1 231 ? 52.809 5.322 -54.149 1.00 29.12 231 LEU A O 1
ATOM 1810 N N . SER A 1 232 ? 53.367 3.951 -55.868 1.00 25.97 232 SER A N 1
ATOM 1811 C CA . SER A 1 232 ? 54.614 3.245 -55.486 1.00 25.97 232 SER A CA 1
ATOM 1812 C C . SER A 1 232 ? 54.875 2.799 -54.028 1.00 25.97 232 SER A C 1
ATOM 1814 O O . SER A 1 232 ? 55.062 3.602 -53.124 1.00 25.97 232 SER A O 1
ATOM 1816 N N . THR A 1 233 ? 55.020 1.473 -53.889 1.00 29.14 233 THR A N 1
ATOM 1817 C CA . THR A 1 233 ? 55.646 0.614 -52.845 1.00 29.14 233 THR A CA 1
ATOM 1818 C C . THR A 1 233 ? 56.794 1.204 -51.995 1.00 29.14 233 THR A C 1
ATOM 1820 O O . THR A 1 233 ? 57.465 2.119 -52.457 1.00 29.14 233 THR A O 1
ATOM 1823 N N . PRO A 1 234 ? 57.296 0.493 -50.955 1.00 43.41 234 PRO A N 1
ATOM 1824 C CA . PRO A 1 234 ? 56.633 -0.255 -49.881 1.00 43.41 234 PRO A CA 1
ATOM 1825 C C . PRO A 1 234 ? 57.243 0.113 -48.502 1.00 43.41 234 PRO A C 1
ATOM 1827 O O . PRO A 1 234 ? 58.454 0.258 -48.368 1.00 43.41 234 PRO A O 1
ATOM 1830 N N . ASN A 1 235 ? 56.463 0.159 -47.420 1.00 27.72 235 ASN A N 1
ATOM 1831 C CA . ASN A 1 235 ? 57.068 0.043 -46.088 1.00 27.72 235 ASN A CA 1
ATOM 1832 C C . ASN A 1 235 ? 56.182 -0.783 -45.159 1.00 27.72 235 ASN A C 1
ATOM 1834 O O . ASN A 1 235 ? 55.238 -0.297 -44.543 1.00 27.72 235 ASN A O 1
ATOM 1838 N N . LYS A 1 236 ? 56.503 -2.079 -45.101 1.00 38.72 236 LYS A N 1
ATOM 1839 C CA . LYS A 1 236 ? 56.078 -2.981 -44.036 1.00 38.72 236 LYS A CA 1
ATOM 1840 C C . LYS A 1 236 ? 56.778 -2.544 -42.755 1.00 38.72 236 LYS A C 1
ATOM 1842 O O . LYS A 1 236 ? 57.919 -2.923 -42.523 1.00 38.72 236 LYS A O 1
ATOM 1847 N N . ARG A 1 237 ? 56.091 -1.776 -41.926 1.00 30.44 237 ARG A N 1
ATOM 1848 C CA . ARG A 1 237 ? 56.372 -1.602 -40.497 1.00 30.44 237 ARG A CA 1
ATOM 1849 C C . ARG A 1 237 ? 55.201 -0.821 -39.950 1.00 30.44 237 ARG A C 1
ATOM 1851 O O . ARG A 1 237 ? 54.936 0.224 -40.501 1.00 30.44 237 ARG A O 1
ATOM 1858 N N . TRP A 1 238 ? 54.499 -1.395 -38.982 1.00 25.66 238 TRP A N 1
ATOM 1859 C CA . TRP A 1 238 ? 53.671 -0.802 -37.920 1.00 25.66 238 TRP A CA 1
ATOM 1860 C C . TRP A 1 238 ? 52.629 -1.863 -37.569 1.00 25.66 238 TRP A C 1
ATOM 1862 O O . TRP A 1 238 ? 51.595 -1.947 -38.211 1.00 25.66 238 TRP A O 1
ATOM 1872 N N . CYS A 1 239 ? 53.016 -2.749 -36.647 1.00 27.38 239 CYS A N 1
ATOM 1873 C CA . CYS A 1 239 ? 52.182 -3.520 -35.714 1.00 27.38 239 CYS A CA 1
ATOM 1874 C C . CYS A 1 239 ? 53.104 -4.521 -34.994 1.00 27.38 239 CYS A C 1
ATOM 1876 O O . CYS A 1 239 ? 53.010 -5.732 -35.168 1.0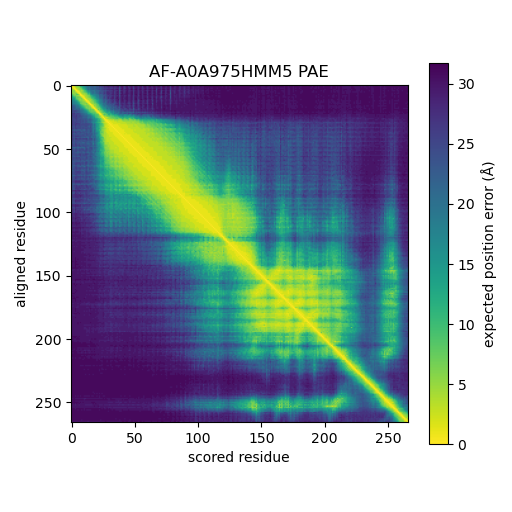0 27.38 239 CYS A O 1
ATOM 1878 N N . VAL A 1 240 ? 54.053 -4.002 -34.213 1.00 30.42 240 VAL A N 1
ATOM 1879 C CA . VAL A 1 240 ? 54.699 -4.769 -33.142 1.00 30.42 240 VAL A CA 1
ATOM 1880 C C . VAL A 1 240 ? 54.310 -4.068 -31.849 1.00 30.42 240 VAL A C 1
ATOM 1882 O O . VAL A 1 240 ? 54.652 -2.904 -31.667 1.00 30.42 240 VAL A O 1
ATOM 1885 N N . GLY A 1 241 ? 53.586 -4.777 -30.984 1.00 30.44 241 GLY A N 1
ATOM 1886 C CA . GLY A 1 241 ? 53.452 -4.418 -29.573 1.00 30.44 241 GLY A CA 1
ATOM 1887 C C . GLY A 1 241 ? 52.199 -3.640 -29.175 1.00 30.44 241 GLY A C 1
ATOM 1888 O O . GLY A 1 241 ? 52.316 -2.492 -28.786 1.00 30.44 241 GLY A O 1
ATOM 1889 N N . TYR A 1 242 ? 51.033 -4.292 -29.170 1.00 28.11 242 TYR A N 1
ATOM 1890 C CA . TYR A 1 242 ? 49.972 -4.053 -28.177 1.00 28.11 242 TYR A CA 1
ATOM 1891 C C . TYR A 1 242 ? 49.187 -5.364 -27.982 1.00 28.11 242 TYR A C 1
ATOM 1893 O O . TYR A 1 242 ? 48.668 -5.889 -28.967 1.00 28.11 242 TYR A O 1
ATOM 1901 N N . PRO A 1 243 ? 49.080 -5.923 -26.759 1.00 31.50 243 PRO A N 1
ATOM 1902 C CA . PRO A 1 243 ? 48.449 -7.229 -26.537 1.00 31.50 243 PRO A CA 1
ATOM 1903 C C . PRO A 1 243 ? 46.910 -7.184 -26.541 1.00 31.50 243 PRO A C 1
ATOM 1905 O O . PRO A 1 243 ? 46.280 -8.222 -26.393 1.00 31.50 243 PRO A O 1
ATOM 1908 N N . ASN A 1 244 ? 46.295 -6.013 -26.754 1.00 34.38 244 ASN A N 1
ATOM 1909 C CA . ASN A 1 244 ? 44.846 -5.810 -26.635 1.00 34.38 244 ASN A CA 1
ATOM 1910 C C . ASN A 1 244 ? 44.195 -5.257 -27.921 1.00 34.38 244 ASN A C 1
ATOM 1912 O O . ASN A 1 244 ? 43.288 -4.433 -27.849 1.00 34.38 244 ASN A O 1
ATOM 1916 N N . CYS A 1 245 ? 44.627 -5.698 -29.108 1.00 32.97 245 CYS A N 1
ATOM 1917 C CA . CYS A 1 245 ? 43.791 -5.560 -30.308 1.00 32.97 245 CYS A CA 1
ATOM 1918 C C . CYS A 1 245 ? 42.714 -6.649 -30.269 1.00 32.97 245 CYS A C 1
ATOM 1920 O O . CYS A 1 245 ? 42.900 -7.747 -30.793 1.00 32.97 245 CYS A O 1
ATOM 1922 N N . ALA A 1 246 ? 41.604 -6.365 -29.589 1.00 35.97 246 ALA A N 1
ATOM 1923 C CA . ALA A 1 246 ? 40.441 -7.236 -29.603 1.00 35.97 246 ALA A CA 1
ATOM 1924 C C . ALA A 1 246 ? 39.798 -7.172 -30.996 1.00 35.97 246 ALA A C 1
ATOM 1926 O O . ALA A 1 246 ? 38.984 -6.297 -31.280 1.00 35.97 246 ALA A O 1
ATOM 1927 N N . ILE A 1 247 ? 40.178 -8.096 -31.881 1.00 41.19 247 ILE A N 1
ATOM 1928 C CA . ILE A 1 247 ? 39.381 -8.399 -33.069 1.00 41.19 247 ILE A CA 1
ATOM 1929 C C . ILE A 1 247 ? 38.045 -8.935 -32.551 1.00 41.19 247 ILE A C 1
ATOM 1931 O O . ILE A 1 247 ? 37.947 -10.079 -32.104 1.00 41.19 247 ILE A O 1
ATOM 1935 N N . CYS A 1 248 ? 37.018 -8.089 -32.563 1.00 38.22 248 CYS A N 1
ATOM 1936 C CA . CYS A 1 248 ? 35.671 -8.497 -32.205 1.00 38.22 248 CYS A CA 1
ATOM 1937 C C . CYS A 1 248 ? 35.103 -9.338 -33.348 1.00 38.22 248 CYS A C 1
ATOM 1939 O O . CYS A 1 248 ? 34.813 -8.850 -34.439 1.00 38.22 248 CYS A O 1
ATOM 1941 N N . THR A 1 249 ? 34.952 -10.634 -33.095 1.00 45.22 249 THR A N 1
ATOM 1942 C CA . THR A 1 249 ? 34.207 -11.516 -33.988 1.00 45.22 249 THR A CA 1
ATOM 1943 C C . THR A 1 249 ? 32.749 -11.501 -33.555 1.00 45.22 249 THR A C 1
ATOM 1945 O O . THR A 1 249 ? 32.408 -11.968 -32.470 1.00 45.22 249 THR A O 1
ATOM 1948 N N . VAL A 1 250 ? 31.879 -10.926 -34.384 1.00 48.00 250 VAL A N 1
ATOM 1949 C CA . VAL A 1 250 ? 30.442 -10.887 -34.102 1.00 48.00 250 VAL A CA 1
ATOM 1950 C C . VAL A 1 250 ? 29.761 -11.920 -34.989 1.00 48.00 250 VAL A C 1
ATOM 1952 O O . VAL A 1 250 ? 29.839 -11.868 -36.218 1.00 48.00 250 VAL A O 1
ATOM 1955 N N . ARG A 1 251 ? 29.100 -12.894 -34.358 1.00 46.53 251 ARG A N 1
ATOM 1956 C CA . ARG A 1 251 ? 28.202 -13.812 -35.059 1.00 46.53 251 ARG A CA 1
ATOM 1957 C C . ARG A 1 251 ? 26.879 -13.086 -35.267 1.00 46.53 251 ARG A C 1
ATOM 1959 O O . ARG A 1 251 ? 26.185 -12.788 -34.299 1.00 46.53 251 ARG A O 1
ATOM 1966 N N . VAL A 1 252 ? 26.548 -12.813 -36.522 1.00 53.97 252 VAL A N 1
ATOM 1967 C CA . VAL A 1 252 ? 25.307 -12.136 -36.890 1.00 53.97 252 VAL A CA 1
ATOM 1968 C C . VAL A 1 252 ? 24.306 -13.190 -37.339 1.00 53.97 252 VAL A C 1
ATOM 1970 O O . VAL A 1 252 ? 24.567 -13.953 -38.271 1.00 53.97 252 VAL A O 1
ATOM 1973 N N . VAL A 1 253 ? 23.163 -13.231 -36.661 1.00 55.12 253 VAL A N 1
ATOM 1974 C CA . VAL A 1 253 ? 22.012 -14.044 -37.061 1.00 55.12 253 VAL A CA 1
ATOM 1975 C C . VAL A 1 253 ? 21.089 -13.144 -37.873 1.00 55.12 253 VAL A C 1
ATOM 1977 O O . VAL A 1 253 ? 20.609 -12.134 -37.365 1.00 55.12 253 VAL A O 1
ATOM 1980 N N . TYR A 1 254 ? 20.851 -13.490 -39.134 1.00 60.41 254 TYR A N 1
ATOM 1981 C CA . TYR A 1 254 ? 20.001 -12.709 -40.036 1.00 60.41 254 TYR A CA 1
ATOM 1982 C C . TYR A 1 254 ? 19.065 -13.631 -40.819 1.00 60.41 254 TYR A C 1
ATOM 1984 O O . TYR A 1 254 ? 19.292 -14.838 -40.951 1.00 60.41 254 TYR A O 1
ATOM 1992 N N . ARG A 1 255 ? 17.973 -13.073 -41.349 1.00 52.62 255 ARG A N 1
ATOM 1993 C CA . ARG A 1 255 ? 17.086 -13.820 -42.252 1.00 52.62 255 ARG A CA 1
ATOM 1994 C C . ARG A 1 255 ? 17.599 -13.689 -43.682 1.00 52.62 255 ARG A C 1
ATOM 1996 O O . ARG A 1 255 ? 17.601 -12.589 -44.221 1.00 52.62 255 ARG A O 1
ATOM 2003 N N . GLY A 1 256 ? 18.046 -14.801 -44.266 1.00 51.28 256 GLY A N 1
ATOM 2004 C CA . GLY A 1 256 ? 18.540 -14.851 -45.645 1.00 51.28 256 GLY A CA 1
ATOM 2005 C C . GLY A 1 256 ? 17.468 -14.538 -46.694 1.00 51.28 256 GLY A C 1
ATOM 2006 O O . GLY A 1 256 ? 16.271 -14.685 -46.440 1.00 51.28 256 GLY A O 1
ATOM 2007 N N . ILE A 1 257 ? 17.919 -14.128 -47.879 1.00 52.00 257 ILE A N 1
ATOM 2008 C CA . ILE A 1 257 ? 17.076 -13.915 -49.060 1.00 52.00 257 ILE A CA 1
ATOM 2009 C C . ILE A 1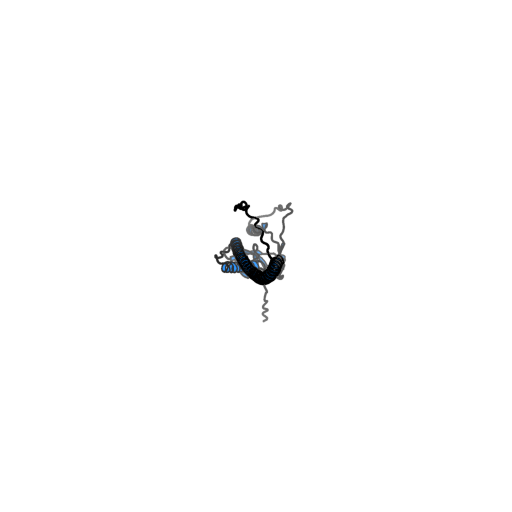 257 ? 16.691 -15.293 -49.603 1.00 52.00 257 ILE A C 1
ATOM 2011 O O . ILE A 1 257 ? 17.560 -16.077 -49.980 1.00 52.00 257 ILE A O 1
ATOM 2015 N N . GLN A 1 258 ? 15.399 -15.621 -49.638 1.00 38.75 258 GLN A N 1
ATOM 2016 C CA . GLN A 1 258 ? 14.952 -16.792 -50.387 1.00 38.75 258 GLN A CA 1
ATOM 2017 C C . GLN A 1 258 ? 14.996 -16.454 -51.877 1.00 38.75 258 GLN A C 1
ATOM 2019 O O . GLN A 1 258 ? 14.124 -15.757 -52.391 1.00 38.75 258 GLN A O 1
ATOM 2024 N N . SER A 1 259 ? 16.020 -16.935 -52.578 1.00 32.78 259 SER A N 1
ATOM 2025 C CA . SER A 1 259 ? 16.040 -16.932 -54.038 1.00 32.78 259 SER A CA 1
ATOM 2026 C C . SER A 1 259 ? 14.980 -17.918 -54.535 1.00 32.78 259 SER A C 1
ATOM 2028 O O . SER A 1 259 ? 15.214 -19.124 -54.582 1.00 32.78 259 SER A O 1
ATOM 2030 N N . ALA A 1 260 ? 13.795 -17.421 -54.886 1.00 26.25 260 ALA A N 1
ATOM 2031 C CA . ALA A 1 260 ? 12.849 -18.181 -55.690 1.00 26.25 260 ALA A CA 1
ATOM 2032 C C . ALA A 1 260 ? 13.435 -18.304 -57.104 1.00 26.25 260 ALA A C 1
ATOM 2034 O O . ALA A 1 260 ? 13.300 -17.405 -57.931 1.00 26.25 260 ALA A O 1
ATOM 2035 N N . ALA A 1 261 ? 14.144 -19.402 -57.363 1.00 25.67 261 ALA A N 1
ATOM 2036 C CA . ALA A 1 261 ? 14.522 -19.781 -58.713 1.00 25.67 261 ALA A CA 1
ATOM 2037 C C . ALA A 1 261 ? 13.243 -20.138 -59.484 1.00 25.67 261 ALA A C 1
ATOM 2039 O O . ALA A 1 261 ? 12.699 -21.232 -59.334 1.00 25.67 261 ALA A O 1
ATOM 2040 N N . ILE A 1 262 ? 12.746 -19.208 -60.300 1.00 26.53 262 ILE A N 1
ATOM 2041 C CA . ILE A 1 262 ? 11.814 -19.538 -61.376 1.00 26.53 262 ILE A CA 1
ATOM 2042 C C . ILE A 1 262 ? 12.649 -20.258 -62.435 1.00 26.53 262 ILE A C 1
ATOM 2044 O O . ILE A 1 262 ? 13.320 -19.637 -63.256 1.00 26.53 262 ILE A O 1
ATOM 2048 N N . VAL A 1 263 ? 12.645 -21.587 -62.372 1.00 26.66 263 VAL A N 1
ATOM 2049 C CA . VAL A 1 263 ? 13.050 -22.438 -63.490 1.00 26.66 263 VAL A CA 1
ATOM 2050 C C . VAL A 1 263 ? 11.963 -22.287 -64.551 1.00 26.66 263 VAL A C 1
ATOM 2052 O O . VAL A 1 263 ? 10.924 -22.938 -64.487 1.00 26.66 263 VAL A O 1
ATOM 2055 N N . ALA A 1 264 ? 12.173 -21.378 -65.500 1.00 26.09 264 ALA A N 1
ATOM 2056 C CA . ALA A 1 264 ? 11.402 -21.354 -66.732 1.00 26.09 264 ALA A CA 1
ATOM 2057 C C . ALA A 1 264 ? 11.980 -22.427 -67.664 1.00 26.09 264 ALA A C 1
ATOM 2059 O O . ALA A 1 264 ? 12.986 -22.216 -68.336 1.00 26.09 264 ALA A O 1
ATOM 2060 N N . THR A 1 265 ? 11.369 -23.608 -67.656 1.00 29.47 265 THR A N 1
ATOM 2061 C CA . THR A 1 265 ? 11.476 -24.564 -68.758 1.00 29.47 265 THR A CA 1
ATOM 2062 C C . THR A 1 265 ? 10.591 -24.092 -69.910 1.00 29.47 265 THR A C 1
ATOM 2064 O O . THR A 1 265 ? 9.367 -24.161 -69.787 1.00 29.47 265 THR A O 1
ATOM 2067 N N . SER A 1 266 ? 11.204 -23.663 -71.013 1.00 30.94 266 SER A N 1
ATOM 2068 C CA . SER A 1 266 ? 10.756 -23.928 -72.391 1.00 30.94 266 SER A CA 1
ATOM 2069 C C . SER A 1 266 ? 11.866 -23.574 -73.369 1.00 30.94 266 SER A C 1
ATOM 2071 O O . SER A 1 266 ? 12.246 -22.381 -73.374 1.00 30.94 266 SER A O 1
#

Radius of gyration: 58.85 Å; Cα contacts (8 Å, |Δi|>4): 194; chains: 1; bounding box: 106×43×173 Å

Mean predicted aligned error: 20.21 Å

Organism: NCBI:txid882626

Sequence (266 aa):
MVKLSFALPVLLAFSGVFASLDVNAASTEQSLINDIQKSQQALAKTTEQIRAERRQLGKALFKQSQAVEKLREQAAVAQRVLDEQNLSLSTLEKRLQTWKEQAQYQQHMLSTFARDVKVDTGSDFEAQLDALNVVAKHMAASLAPQWQSQSLVLTDGKIEPGHILDLGPVKLYQHSGEVGLASFVDNTWRAEYGYSDTQSASWRGEKNAQLVFDPSQSRVPIASANQRNRLSTPNKRWCVGYPNCAICTVRVVYRGIQSAAIVATS

Nearest PDB structures (foldseek):
  3voq-assembly1_A  TM=5.351E-01  e=4.032E+00  Homo sapiens
  4p1u-assembly1_A  TM=3.320E-01  e=8.796E+00  Influenza A virus (A/Victoria/3/1975(H3N2))

pLDDT: mean 71.31, std 22.77, range [25.66, 97.88]

Foldseek 3Di:
DDDDDDDDDDDDDDDDDPDDDPDPVVVVVVVVVVVVVVVVVVVVVVVVVVVVVVVVVVVVVVVVVVVVVVVVVVVVVVVVVVVVVVVVVVVVVVVVVVVVVVVVVVLVVLVVVCVVVVHPADSDPVSSVVSVVVVVVVVVCLQAWEWDWDWEQEPVRDTDIWTWTDNDLFIWIGDPLWIATWDQDPNHIYGQDTDDNVQSVQQQDDLKHKDQDQPVCSCVSVVVSVVVPDDDDDDPDDDDDDPPSPRDTDTRRYDHDPPPPPPDDD